Protein AF-A0A2H0M3Z5-F1 (afdb_monomer_lite)

Foldseek 3Di:
DDDDDDDDDPPPPPPPPPPDPPPVLVVLVVCLVVLVLVVLLVVVVVVVPQDPLRDDLSSLLSNLVSCVSVVVLVSNLVSLVSSCPDPDPPCVLVSLQSNLSSCLSVLVLVSSVVSLVVQCPPPVRPCNLVSLLVQLVSCVVVVNNPSSVVSLVVSCVVPVPDPSVVVVLVVVVVPDPPPPDDQQQVKKKWQDWDQDPVVLVVVQVVCVVVVWQWDWDDPPNTITIITDNHNDPVVNVVVQVVVVVVPTHIDMGD

Sequence (254 aa):
MGKSRFFLIILTILIIPAVGWSDDMDSKKVDFLQGNYRRVIFESQSQASLAKAERSDELNYILGLSYLKEAKLEQAQECFKLILAGPSHKFKPQAELGLADTYLVGARFQEAENIYNKLIADESNNMKAAILYRLSQLEFKRGNQQRGDDYLSKLKKDFPLSPELRLTRGLALINKPALTTANTGEFSVQVGFFTSISNATNLKDKLLARNYPAYLENAGSGYRVKVGHLKTSNEALILGNKLSHEGFQTKICP

pLDDT: mean 82.89, std 17.77, range [35.84, 98.56]

Structure (mmCIF, N/CA/C/O backbone):
data_AF-A0A2H0M3Z5-F1
#
_entry.id   AF-A0A2H0M3Z5-F1
#
loop_
_atom_site.group_PDB
_atom_site.id
_atom_site.type_symbol
_atom_site.label_atom_id
_atom_site.label_alt_id
_atom_site.label_comp_id
_atom_site.label_asym_id
_atom_site.label_entity_id
_atom_site.label_seq_id
_atom_site.pdbx_PDB_ins_code
_atom_site.Cartn_x
_atom_site.Cartn_y
_atom_site.Cartn_z
_atom_site.occupancy
_atom_site.B_iso_or_equiv
_atom_site.auth_seq_id
_atom_site.auth_comp_id
_atom_site.auth_asym_id
_atom_site.auth_atom_id
_atom_site.pdbx_PDB_model_num
ATOM 1 N N . MET A 1 1 ? 74.610 -28.860 -41.188 1.00 45.16 1 MET A N 1
ATOM 2 C CA . MET A 1 1 ? 74.266 -28.460 -39.802 1.00 45.16 1 MET A CA 1
ATOM 3 C C . MET A 1 1 ? 73.512 -27.136 -39.850 1.00 45.16 1 MET A C 1
ATOM 5 O O . MET A 1 1 ? 74.143 -26.100 -39.978 1.00 45.16 1 MET A O 1
ATOM 9 N N . GLY A 1 2 ? 72.178 -27.161 -39.808 1.00 44.66 2 GLY A N 1
ATOM 10 C CA . GLY A 1 2 ? 71.334 -25.962 -39.748 1.00 44.66 2 GLY A CA 1
ATOM 11 C C . GLY A 1 2 ? 70.254 -26.177 -38.693 1.00 44.66 2 GLY A C 1
ATOM 12 O O . GLY A 1 2 ? 69.463 -27.107 -38.812 1.00 44.66 2 GLY A O 1
ATOM 13 N N . LYS A 1 3 ? 70.282 -25.393 -37.611 1.00 46.00 3 LYS A N 1
ATOM 14 C CA . LYS A 1 3 ? 69.345 -25.514 -36.485 1.00 46.00 3 LYS A CA 1
ATOM 15 C C . LYS A 1 3 ? 68.072 -24.728 -36.806 1.00 46.00 3 LYS A C 1
ATOM 17 O O . LYS A 1 3 ? 68.106 -23.502 -36.836 1.00 46.00 3 LYS A O 1
ATOM 22 N N . SER A 1 4 ? 66.966 -25.436 -37.023 1.00 45.09 4 SER A N 1
ATOM 23 C CA . SER A 1 4 ? 65.624 -24.851 -37.079 1.00 45.09 4 SER A CA 1
ATOM 24 C C . SER A 1 4 ? 65.196 -24.432 -35.668 1.00 45.09 4 SER A C 1
ATOM 26 O O . SER A 1 4 ? 65.243 -25.245 -34.744 1.00 45.09 4 SER A O 1
ATOM 28 N N . ARG A 1 5 ? 64.823 -23.162 -35.475 1.00 54.12 5 ARG A N 1
ATOM 29 C CA . ARG A 1 5 ? 64.195 -22.680 -34.238 1.00 54.12 5 ARG A CA 1
ATOM 30 C C . ARG A 1 5 ? 62.685 -22.644 -34.455 1.00 54.12 5 ARG A C 1
ATOM 32 O O . ARG A 1 5 ? 62.177 -21.754 -35.126 1.00 54.12 5 ARG A O 1
ATOM 39 N N . PHE A 1 6 ? 61.993 -23.624 -33.882 1.00 46.41 6 PHE A N 1
ATOM 40 C CA . PHE A 1 6 ? 60.543 -23.613 -33.705 1.00 46.41 6 PHE A CA 1
ATOM 41 C C . PHE A 1 6 ? 60.165 -22.472 -32.750 1.00 46.41 6 PHE A C 1
ATOM 43 O O . PHE A 1 6 ? 60.602 -22.460 -31.600 1.00 46.41 6 PHE A O 1
ATOM 50 N N . PHE A 1 7 ? 59.364 -21.515 -33.218 1.00 44.34 7 PHE A N 1
ATOM 51 C CA . PHE A 1 7 ? 58.734 -20.511 -32.364 1.00 44.34 7 PHE A CA 1
ATOM 52 C C . PHE A 1 7 ? 57.366 -21.057 -31.938 1.00 44.34 7 PHE A C 1
ATOM 54 O O . PHE A 1 7 ? 56.439 -21.146 -32.740 1.00 44.34 7 PHE A O 1
ATOM 61 N N . LEU A 1 8 ? 57.277 -21.511 -30.689 1.00 40.97 8 LEU A N 1
ATOM 62 C CA . LEU A 1 8 ? 56.058 -22.036 -30.083 1.00 40.97 8 LEU A CA 1
ATOM 63 C C . LEU A 1 8 ? 55.167 -20.847 -29.681 1.00 40.97 8 LEU A C 1
ATOM 65 O O . LEU A 1 8 ? 55.443 -20.172 -28.692 1.00 40.97 8 LEU A O 1
ATOM 69 N N . ILE A 1 9 ? 54.118 -20.562 -30.455 1.00 49.28 9 ILE A N 1
ATOM 70 C CA . ILE A 1 9 ? 53.092 -19.578 -30.078 1.00 49.28 9 ILE A CA 1
ATOM 71 C C . ILE A 1 9 ? 52.160 -20.257 -29.069 1.00 49.28 9 ILE A C 1
ATOM 73 O O . ILE A 1 9 ? 51.326 -21.082 -29.436 1.00 49.28 9 ILE A O 1
ATOM 77 N N . ILE A 1 10 ? 52.325 -19.937 -27.786 1.00 48.12 10 ILE A N 1
ATOM 78 C CA . ILE A 1 10 ? 51.398 -20.352 -26.729 1.00 48.12 10 ILE A CA 1
ATOM 79 C C . ILE A 1 10 ? 50.183 -19.424 -26.802 1.00 48.12 10 ILE A C 1
ATOM 81 O O . ILE A 1 10 ? 50.226 -18.283 -26.347 1.00 48.12 10 ILE A O 1
ATOM 85 N N . LEU A 1 11 ? 49.098 -19.913 -27.401 1.00 45.91 11 LEU A N 1
ATOM 86 C CA . LEU A 1 11 ? 47.790 -19.268 -27.364 1.00 45.91 11 LEU A CA 1
ATOM 87 C C . LEU A 1 11 ? 47.159 -19.537 -25.989 1.00 45.91 11 LEU A C 1
ATOM 89 O O . LEU A 1 11 ? 46.510 -20.561 -25.781 1.00 45.91 11 LEU A O 1
ATOM 93 N N . THR A 1 12 ? 47.368 -18.640 -25.025 1.00 50.84 12 THR A N 1
ATOM 94 C CA . THR A 1 12 ? 46.625 -18.668 -23.760 1.00 50.84 12 THR A CA 1
ATOM 95 C C . THR A 1 12 ? 45.188 -18.234 -24.025 1.00 50.84 12 THR A C 1
ATOM 97 O O . THR A 1 12 ? 44.884 -17.042 -24.056 1.00 50.84 12 THR A O 1
ATOM 100 N N . ILE A 1 13 ? 44.296 -19.205 -24.230 1.00 52.25 13 ILE A N 1
ATOM 101 C CA . ILE A 1 13 ? 42.851 -18.982 -24.154 1.00 52.25 13 ILE A CA 1
ATOM 102 C C . ILE A 1 13 ? 42.548 -18.617 -22.701 1.00 52.25 13 ILE A C 1
ATOM 104 O O . ILE A 1 13 ? 42.511 -19.473 -21.818 1.00 52.25 13 ILE A O 1
ATOM 108 N N . LEU A 1 14 ? 42.382 -17.319 -22.452 1.00 46.12 14 LEU A N 1
ATOM 109 C CA . LEU A 1 14 ? 41.841 -16.802 -21.207 1.00 46.12 14 LEU A CA 1
ATOM 110 C C . LEU A 1 14 ? 40.365 -17.217 -21.165 1.00 46.12 14 LEU A C 1
ATOM 112 O O . LEU A 1 14 ? 39.501 -16.549 -21.730 1.00 46.12 14 LEU A O 1
ATOM 116 N N . ILE A 1 15 ? 40.080 -18.362 -20.546 1.00 53.31 15 ILE A N 1
ATOM 117 C CA . ILE A 1 15 ? 38.718 -18.723 -20.158 1.00 53.31 15 ILE A CA 1
ATOM 118 C C . ILE A 1 15 ? 38.334 -17.717 -19.076 1.00 53.31 15 ILE A C 1
ATOM 120 O O . ILE A 1 15 ? 38.680 -17.888 -17.910 1.00 53.31 15 ILE A O 1
ATOM 124 N N . ILE A 1 16 ? 37.681 -16.627 -19.479 1.00 57.34 16 ILE A N 1
ATOM 125 C CA . ILE A 1 16 ? 36.980 -15.752 -18.546 1.00 57.34 16 ILE A CA 1
ATOM 126 C C . ILE A 1 16 ? 35.870 -16.629 -17.968 1.00 57.34 16 ILE A C 1
ATOM 128 O O . ILE A 1 16 ? 34.994 -17.056 -18.728 1.00 57.34 16 ILE A O 1
ATOM 132 N N . PRO A 1 17 ? 35.899 -16.975 -16.672 1.00 43.84 17 PRO A N 1
ATOM 133 C CA . PRO A 1 17 ? 34.797 -17.715 -16.106 1.00 43.84 17 PRO A CA 1
ATOM 134 C C . PRO A 1 17 ? 33.583 -16.785 -16.183 1.00 43.84 17 PRO A C 1
ATOM 136 O O . PRO A 1 17 ? 33.600 -15.676 -15.649 1.00 43.84 17 PRO A O 1
ATOM 139 N N . ALA A 1 18 ? 32.548 -17.214 -16.905 1.00 47.22 18 ALA A N 1
ATOM 140 C CA . ALA A 1 18 ? 31.235 -16.588 -16.884 1.00 47.22 18 ALA A CA 1
ATOM 141 C C . ALA A 1 18 ? 30.629 -16.813 -15.490 1.00 47.22 18 ALA A C 1
ATOM 143 O O . ALA A 1 18 ? 29.783 -17.678 -15.283 1.00 47.22 18 ALA A O 1
ATOM 144 N N . VAL A 1 19 ? 31.141 -16.084 -14.501 1.00 52.25 19 VAL A N 1
ATOM 145 C CA . VAL A 1 19 ? 30.635 -16.093 -13.135 1.00 52.25 19 VAL A CA 1
ATOM 146 C C . VAL A 1 19 ? 29.441 -15.145 -13.092 1.00 52.25 19 VAL A C 1
ATOM 148 O O . VAL A 1 19 ? 29.595 -13.936 -13.213 1.00 52.25 19 VAL A O 1
ATOM 151 N N . GLY A 1 20 ? 28.249 -15.720 -12.931 1.00 45.91 20 GLY A N 1
ATOM 152 C CA . GLY A 1 20 ? 27.176 -15.118 -12.137 1.00 45.91 20 GLY A CA 1
ATOM 153 C C . GLY A 1 20 ? 26.352 -13.989 -12.760 1.00 45.91 20 GLY A C 1
ATOM 154 O O . GLY A 1 20 ? 26.239 -12.929 -12.163 1.00 45.91 20 GLY A O 1
ATOM 155 N N . TRP A 1 21 ? 25.665 -14.224 -13.882 1.00 45.97 21 TRP A N 1
ATOM 156 C CA . TRP A 1 21 ? 24.594 -13.319 -14.353 1.00 45.97 21 TRP A CA 1
ATOM 157 C C . TRP A 1 21 ? 23.204 -13.664 -13.780 1.00 45.97 21 TRP A C 1
ATOM 159 O O . TRP A 1 21 ? 22.192 -13.228 -14.322 1.00 45.97 21 TRP A O 1
ATOM 169 N N . SER A 1 22 ? 23.123 -14.457 -12.704 1.00 47.81 22 SER A N 1
ATOM 170 C CA . SER A 1 22 ? 21.854 -14.746 -12.010 1.00 47.81 22 SER A CA 1
ATOM 171 C C . SER A 1 22 ? 21.773 -14.184 -10.588 1.00 47.81 22 SER A C 1
ATOM 173 O O . SER A 1 22 ? 20.684 -14.146 -10.032 1.00 47.81 22 SER A O 1
ATOM 175 N N . ASP A 1 23 ? 22.888 -13.727 -10.008 1.00 54.03 23 ASP A N 1
ATOM 176 C CA . ASP A 1 23 ? 22.983 -13.342 -8.585 1.00 54.03 23 ASP A CA 1
ATOM 177 C C . ASP A 1 23 ? 22.527 -11.889 -8.313 1.00 54.03 23 ASP A C 1
ATOM 179 O O . ASP A 1 23 ? 22.227 -11.488 -7.188 1.00 54.03 23 ASP A O 1
ATOM 183 N N . ASP A 1 24 ? 22.433 -11.075 -9.366 1.00 71.50 24 ASP A N 1
ATOM 184 C CA . ASP A 1 24 ? 22.280 -9.623 -9.244 1.00 71.50 24 ASP A CA 1
ATOM 185 C C . ASP A 1 24 ? 20.848 -9.171 -8.887 1.00 71.50 24 ASP A C 1
ATOM 187 O O . ASP A 1 24 ? 20.652 -8.162 -8.204 1.00 71.50 24 ASP A O 1
ATOM 191 N N . MET A 1 25 ? 19.824 -9.916 -9.321 1.00 84.06 25 MET A N 1
ATOM 192 C CA . MET A 1 25 ? 18.422 -9.563 -9.051 1.00 84.06 25 MET A CA 1
ATOM 193 C C . MET A 1 25 ? 17.942 -10.020 -7.675 1.00 84.06 25 MET A C 1
ATOM 195 O O . MET A 1 25 ? 17.147 -9.317 -7.047 1.00 84.06 25 MET A O 1
ATOM 199 N N . ASP A 1 26 ? 18.424 -11.160 -7.185 1.00 86.38 26 ASP A N 1
ATOM 200 C CA . ASP A 1 26 ? 18.026 -11.667 -5.872 1.00 86.38 26 ASP A CA 1
ATOM 201 C C . ASP A 1 26 ? 18.649 -10.839 -4.746 1.00 86.38 26 ASP A C 1
ATOM 203 O O . ASP A 1 26 ? 17.940 -10.472 -3.807 1.00 86.38 26 ASP A O 1
ATOM 207 N N . SER A 1 27 ? 19.907 -10.402 -4.896 1.00 88.88 27 SER A N 1
ATOM 208 C CA . SER A 1 27 ? 20.521 -9.433 -3.976 1.00 88.8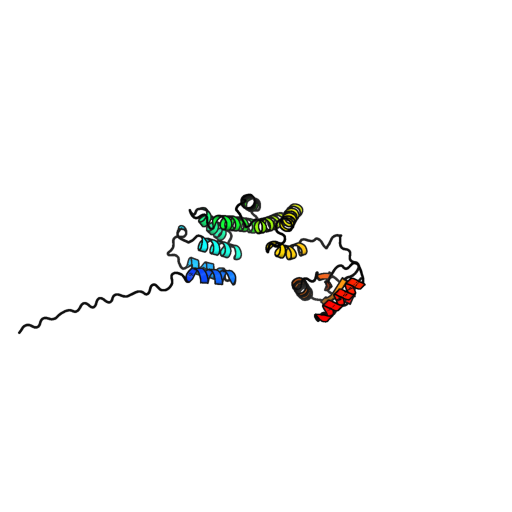8 27 SER A CA 1
ATOM 209 C C . SER A 1 27 ? 19.696 -8.144 -3.876 1.00 88.88 27 SER A C 1
ATOM 211 O O . SER A 1 27 ? 19.367 -7.696 -2.777 1.00 88.88 27 SER A O 1
ATOM 213 N N . LYS A 1 28 ? 19.254 -7.585 -5.013 1.00 88.88 28 LYS A N 1
ATOM 214 C CA . LYS A 1 28 ? 18.412 -6.374 -5.032 1.00 88.88 28 LYS A CA 1
ATOM 215 C C . LYS A 1 28 ? 17.067 -6.574 -4.339 1.00 88.88 28 LYS A C 1
ATOM 217 O O . LYS A 1 28 ? 16.585 -5.662 -3.668 1.00 88.88 28 LYS A O 1
ATOM 222 N N . LYS A 1 29 ? 16.445 -7.748 -4.481 1.00 89.00 29 LYS A N 1
ATOM 223 C CA . LYS A 1 29 ? 15.202 -8.082 -3.765 1.00 89.00 29 LYS A CA 1
ATOM 224 C C . LYS A 1 29 ? 15.436 -8.171 -2.265 1.00 89.00 29 LYS A C 1
ATOM 226 O O . LYS A 1 29 ? 14.625 -7.649 -1.507 1.00 89.00 29 LYS A O 1
ATOM 231 N N . VAL A 1 30 ? 16.529 -8.802 -1.836 1.00 89.00 30 VAL A N 1
ATOM 232 C CA . VAL A 1 30 ? 16.893 -8.886 -0.417 1.00 89.00 30 VAL A CA 1
ATOM 233 C C . VAL A 1 30 ? 17.102 -7.489 0.156 1.00 89.00 30 VAL A C 1
ATOM 235 O O . VAL A 1 30 ? 16.470 -7.151 1.156 1.00 89.00 30 VAL A O 1
ATOM 238 N N . ASP A 1 31 ? 17.895 -6.649 -0.509 1.00 88.00 31 ASP A N 1
ATOM 239 C CA . ASP A 1 31 ? 18.108 -5.264 -0.087 1.00 88.00 31 ASP A CA 1
ATOM 240 C C . ASP A 1 31 ? 16.791 -4.473 -0.051 1.00 88.00 31 ASP A C 1
ATOM 242 O O . ASP A 1 31 ? 16.527 -3.756 0.915 1.00 88.00 31 ASP A O 1
ATOM 246 N N . PHE A 1 32 ? 15.910 -4.648 -1.041 1.00 89.69 32 PHE A N 1
ATOM 247 C CA . PHE A 1 32 ? 14.581 -4.033 -1.035 1.00 89.69 32 PHE A CA 1
ATOM 248 C C . PHE A 1 32 ? 13.743 -4.469 0.177 1.00 89.69 32 PHE A C 1
ATOM 250 O O . PHE A 1 32 ? 13.161 -3.627 0.861 1.00 89.69 32 PHE A O 1
ATOM 257 N N . LEU A 1 33 ? 13.695 -5.771 0.471 1.00 87.50 33 LEU A N 1
ATOM 258 C CA . LEU A 1 33 ? 12.938 -6.322 1.599 1.00 87.50 33 LEU A CA 1
ATOM 259 C C . LEU A 1 33 ? 13.505 -5.883 2.956 1.00 87.50 33 LEU A C 1
ATOM 261 O O . LEU A 1 33 ? 12.745 -5.719 3.909 1.00 87.50 33 LEU A O 1
ATOM 265 N N . GLN A 1 34 ? 14.816 -5.655 3.038 1.00 88.56 34 GLN A N 1
ATOM 266 C CA . GLN A 1 34 ? 15.487 -5.110 4.222 1.00 88.56 34 GLN A CA 1
ATOM 267 C C . GLN A 1 34 ? 15.316 -3.590 4.370 1.00 88.56 34 GLN A C 1
ATOM 269 O O . GLN A 1 34 ? 15.710 -3.023 5.386 1.00 88.56 34 GLN A O 1
ATOM 274 N N . GLY A 1 35 ? 14.710 -2.920 3.385 1.00 86.88 35 GLY A N 1
ATOM 275 C CA . GLY A 1 35 ? 14.537 -1.470 3.383 1.00 86.88 35 GLY A CA 1
ATOM 276 C C . GLY A 1 35 ? 15.770 -0.691 2.919 1.00 86.88 35 GLY A C 1
ATOM 277 O O . GLY A 1 35 ? 15.791 0.535 3.024 1.00 86.88 35 GLY A O 1
ATOM 278 N N . ASN A 1 36 ? 16.777 -1.362 2.356 1.00 92.31 36 ASN A N 1
ATOM 279 C CA . ASN A 1 36 ? 17.998 -0.758 1.817 1.00 92.31 36 ASN A CA 1
ATOM 280 C C . ASN A 1 36 ? 17.748 -0.124 0.430 1.00 92.31 36 ASN A C 1
ATOM 282 O O . ASN A 1 36 ? 18.509 -0.327 -0.516 1.00 92.31 36 ASN A O 1
ATOM 286 N N . TYR A 1 37 ? 16.685 0.672 0.282 1.00 92.44 37 TYR A N 1
ATOM 287 C CA . TYR A 1 37 ? 16.231 1.207 -1.011 1.00 92.44 37 TYR A CA 1
ATOM 288 C C . TYR A 1 37 ? 17.299 2.048 -1.720 1.00 92.44 37 TYR A C 1
ATOM 290 O O . TYR A 1 37 ? 17.458 1.976 -2.938 1.00 92.44 37 TYR A O 1
ATOM 298 N N . ARG A 1 38 ? 18.083 2.823 -0.959 1.00 93.00 38 ARG A N 1
ATOM 299 C CA . ARG A 1 38 ? 19.198 3.617 -1.502 1.00 93.00 38 ARG A CA 1
ATOM 300 C C . ARG A 1 38 ? 20.269 2.755 -2.155 1.00 93.00 38 ARG A C 1
ATOM 302 O O . ARG A 1 38 ? 20.811 3.157 -3.179 1.00 93.00 38 ARG A O 1
ATOM 309 N N . ARG A 1 39 ? 20.552 1.586 -1.577 1.00 91.19 39 ARG A N 1
ATOM 310 C CA . ARG A 1 39 ? 21.531 0.641 -2.112 1.00 91.19 39 ARG A CA 1
ATOM 311 C C . ARG A 1 39 ? 21.039 0.043 -3.423 1.00 91.19 39 ARG A C 1
ATOM 313 O O . ARG A 1 39 ? 21.759 0.116 -4.411 1.00 91.19 39 ARG A O 1
ATOM 320 N N . VAL A 1 40 ? 19.778 -0.392 -3.463 1.00 90.88 40 VAL A N 1
ATOM 321 C CA . VAL A 1 40 ? 19.119 -0.862 -4.694 1.00 90.88 40 VAL A CA 1
ATOM 322 C C . VAL A 1 40 ? 19.221 0.184 -5.808 1.00 90.88 40 VAL A C 1
ATOM 324 O O . VAL A 1 40 ? 19.597 -0.139 -6.935 1.00 90.88 40 VAL A O 1
ATOM 327 N N . ILE A 1 41 ? 18.926 1.450 -5.493 1.00 91.38 41 ILE A N 1
ATOM 328 C CA . ILE A 1 41 ? 19.029 2.561 -6.448 1.00 91.38 41 ILE A CA 1
ATOM 329 C C . ILE A 1 41 ? 20.476 2.742 -6.923 1.00 91.38 4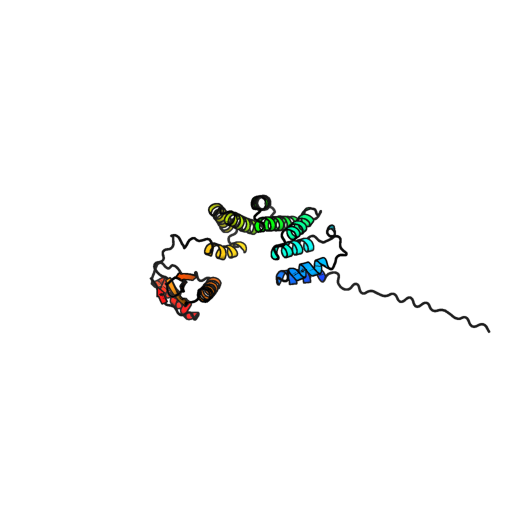1 ILE A C 1
ATOM 331 O O . ILE A 1 41 ? 20.707 2.818 -8.127 1.00 91.38 41 ILE A O 1
ATOM 335 N N . PHE A 1 42 ? 21.437 2.805 -5.999 1.00 88.88 42 PHE A N 1
ATOM 336 C CA . PHE A 1 42 ? 22.847 3.041 -6.309 1.00 88.88 42 PHE A CA 1
ATOM 337 C C . PHE A 1 42 ? 23.443 1.932 -7.187 1.00 88.88 42 PHE A C 1
ATOM 339 O O . PHE A 1 42 ? 24.000 2.219 -8.245 1.00 88.88 42 PHE A O 1
ATOM 346 N N . GLU A 1 43 ? 23.263 0.667 -6.802 1.00 86.25 43 GLU A N 1
ATOM 347 C CA . GLU A 1 43 ? 23.792 -0.491 -7.535 1.00 86.25 43 GLU A CA 1
ATOM 348 C C . GLU A 1 43 ? 23.164 -0.638 -8.927 1.00 86.25 43 GLU A C 1
ATOM 350 O O . GLU A 1 43 ? 23.817 -1.072 -9.871 1.00 86.25 43 GLU A O 1
ATOM 355 N N . SER A 1 44 ? 21.906 -0.221 -9.094 1.00 82.94 44 SER A N 1
ATOM 356 C CA . SER A 1 44 ? 21.241 -0.257 -10.403 1.00 82.94 44 SER A CA 1
ATOM 357 C C . SER A 1 44 ? 21.589 0.937 -11.302 1.00 82.94 44 SER A C 1
ATOM 359 O O . SER A 1 44 ? 21.313 0.912 -12.503 1.00 82.94 44 SER A O 1
ATOM 361 N N . GLN A 1 45 ? 22.147 2.012 -10.736 1.00 76.62 45 GLN A N 1
ATOM 362 C CA . GLN A 1 45 ? 22.641 3.172 -11.483 1.00 76.62 45 GLN A CA 1
ATOM 363 C C . GLN A 1 45 ? 24.099 2.993 -11.926 1.00 76.62 45 GLN A C 1
ATOM 365 O O . GLN A 1 45 ? 24.450 3.467 -13.003 1.00 76.62 45 GLN A O 1
ATOM 370 N N . SER A 1 46 ? 24.932 2.309 -11.133 1.00 65.69 46 SER A N 1
ATOM 371 C CA . SER A 1 46 ? 26.352 2.078 -11.443 1.00 65.69 46 SER A CA 1
ATOM 372 C C . SER A 1 46 ? 26.572 1.108 -12.610 1.00 65.69 46 SER A C 1
ATOM 374 O O . SER A 1 46 ? 27.573 1.220 -13.313 1.00 65.69 46 SER A O 1
ATOM 376 N N . GLN A 1 47 ? 25.607 0.229 -12.897 1.00 60.62 47 GLN A N 1
ATOM 377 C CA . GLN A 1 47 ? 25.572 -0.616 -14.099 1.00 60.62 47 GLN A CA 1
ATOM 378 C C . GLN A 1 47 ? 25.139 0.158 -15.366 1.00 60.62 47 GLN A C 1
ATOM 380 O O . GLN A 1 47 ? 24.369 -0.340 -16.186 1.00 60.62 47 GLN A O 1
ATOM 385 N N . ALA A 1 48 ? 25.616 1.395 -15.537 1.00 50.62 48 ALA A N 1
ATOM 386 C CA . ALA A 1 48 ? 25.234 2.351 -16.585 1.00 50.62 48 ALA A CA 1
ATOM 387 C C . ALA A 1 48 ? 25.502 1.904 -18.047 1.00 50.62 48 ALA A C 1
ATOM 389 O O . ALA A 1 48 ? 25.370 2.714 -18.961 1.00 50.62 48 ALA A O 1
ATOM 390 N N . SER A 1 49 ? 25.869 0.642 -18.285 1.00 54.00 49 SER A N 1
ATOM 391 C CA . SER A 1 49 ? 26.023 0.046 -19.615 1.00 54.00 49 SER A CA 1
ATOM 392 C C . SER A 1 49 ? 24.708 -0.443 -20.231 1.00 54.00 49 SER A C 1
ATOM 394 O O . SER A 1 49 ? 24.641 -0.561 -21.450 1.00 54.00 49 SER A O 1
ATOM 396 N N . LEU A 1 50 ? 23.664 -0.698 -19.433 1.00 56.41 50 LEU A N 1
ATOM 397 C CA . LEU A 1 50 ? 22.334 -1.031 -19.953 1.00 56.41 50 LEU A CA 1
ATOM 398 C C . LEU A 1 50 ? 21.564 0.259 -20.225 1.00 56.41 50 LEU A C 1
ATOM 400 O O . LEU A 1 50 ? 21.304 1.043 -19.300 1.00 56.41 50 LEU A O 1
ATOM 404 N N . ALA A 1 51 ? 21.168 0.481 -21.480 1.00 63.06 51 ALA A N 1
ATOM 405 C CA . ALA A 1 51 ? 20.267 1.581 -21.791 1.00 63.06 51 ALA A CA 1
ATOM 406 C C . ALA A 1 51 ? 19.003 1.438 -20.930 1.00 63.06 51 ALA A C 1
ATOM 408 O O . ALA A 1 51 ? 18.521 0.338 -20.668 1.00 63.06 51 ALA A O 1
ATOM 409 N N . LYS A 1 52 ? 18.437 2.551 -20.463 1.00 63.97 52 LYS A N 1
ATOM 410 C CA . LYS A 1 52 ? 17.275 2.538 -19.556 1.00 63.97 52 LYS A CA 1
ATOM 411 C C . LYS A 1 52 ? 16.086 1.719 -20.096 1.00 63.97 52 LYS A C 1
ATOM 413 O O . LYS A 1 52 ? 15.334 1.153 -19.308 1.00 63.97 52 LYS A O 1
ATOM 418 N N . ALA A 1 53 ? 15.959 1.638 -21.423 1.00 61.00 53 ALA A N 1
ATOM 419 C CA . ALA A 1 53 ? 14.964 0.846 -22.146 1.00 61.00 53 ALA A CA 1
ATOM 420 C C . ALA A 1 53 ? 15.257 -0.671 -22.190 1.00 61.00 53 ALA A C 1
ATOM 422 O O . ALA A 1 53 ? 14.353 -1.449 -22.467 1.00 61.00 53 ALA A O 1
ATOM 423 N N . GLU A 1 54 ? 16.489 -1.096 -21.905 1.00 64.56 54 GLU A N 1
ATOM 424 C CA . GLU A 1 54 ? 16.933 -2.500 -21.933 1.00 64.56 54 GLU A CA 1
ATOM 425 C C . GLU A 1 54 ? 16.854 -3.181 -20.557 1.00 64.56 54 GLU A C 1
ATOM 427 O O . GLU A 1 54 ? 17.108 -4.379 -20.429 1.00 64.56 54 GLU A O 1
ATOM 432 N N . ARG A 1 55 ? 16.489 -2.437 -19.505 1.00 76.31 55 ARG A N 1
ATOM 433 C CA . ARG A 1 55 ? 16.280 -3.000 -18.165 1.00 76.31 55 ARG A CA 1
ATOM 434 C C . ARG A 1 55 ? 15.043 -3.890 -18.144 1.00 76.31 55 ARG A C 1
ATOM 436 O O . ARG A 1 55 ? 14.004 -3.523 -18.688 1.00 76.31 55 ARG A O 1
ATOM 443 N N . SER A 1 56 ? 15.134 -5.017 -17.440 1.00 86.44 56 SER A N 1
ATOM 444 C CA . SER A 1 56 ? 13.987 -5.905 -17.250 1.00 86.44 56 SER A CA 1
ATOM 445 C C . SER A 1 56 ? 12.839 -5.193 -16.523 1.00 86.44 56 SER A C 1
ATOM 447 O O . SER A 1 56 ? 13.061 -4.334 -15.662 1.00 86.44 56 SER A O 1
ATOM 449 N N . ASP A 1 57 ? 11.599 -5.587 -16.828 1.00 91.06 57 ASP A N 1
ATOM 450 C CA . ASP A 1 57 ? 10.405 -5.076 -16.141 1.00 91.06 57 ASP A CA 1
ATOM 451 C C . ASP A 1 57 ? 10.503 -5.251 -14.619 1.00 91.06 57 ASP A C 1
ATOM 453 O O . ASP A 1 57 ? 10.085 -4.383 -13.858 1.00 91.06 57 ASP A O 1
ATOM 457 N N . GLU A 1 58 ? 11.096 -6.359 -14.170 1.00 91.00 58 GLU A N 1
ATOM 458 C CA . GLU A 1 58 ? 11.282 -6.668 -12.753 1.00 91.00 58 GLU A CA 1
ATOM 459 C C . GLU A 1 58 ? 12.256 -5.697 -12.072 1.00 91.00 58 GLU A C 1
ATOM 461 O O . GLU A 1 58 ? 11.967 -5.196 -10.983 1.00 91.00 58 GLU A O 1
ATOM 466 N N . LEU A 1 59 ? 13.382 -5.377 -12.722 1.00 90.38 59 LEU A N 1
ATOM 467 C CA . LEU A 1 59 ? 14.330 -4.386 -12.213 1.00 90.38 59 LEU A CA 1
ATOM 468 C C . LEU A 1 59 ? 13.704 -2.991 -12.184 1.00 90.38 59 LEU A C 1
ATOM 470 O O . LEU A 1 59 ? 13.811 -2.287 -11.179 1.00 90.38 59 LEU A O 1
ATOM 474 N N . ASN A 1 60 ? 13.009 -2.602 -13.257 1.00 92.75 60 ASN A N 1
ATOM 475 C CA . ASN A 1 60 ? 12.282 -1.336 -13.298 1.00 92.75 60 ASN A CA 1
ATOM 476 C C . ASN A 1 60 ? 11.208 -1.270 -12.205 1.00 92.75 60 ASN A C 1
ATOM 478 O O . ASN A 1 60 ? 11.030 -0.220 -11.592 1.00 92.75 60 ASN A O 1
ATOM 482 N N . TYR A 1 61 ? 10.539 -2.383 -11.901 1.00 94.69 61 TYR A N 1
ATOM 483 C CA . TYR A 1 61 ? 9.515 -2.438 -10.864 1.00 94.69 61 TYR A CA 1
ATOM 484 C C . TYR A 1 61 ? 10.114 -2.234 -9.469 1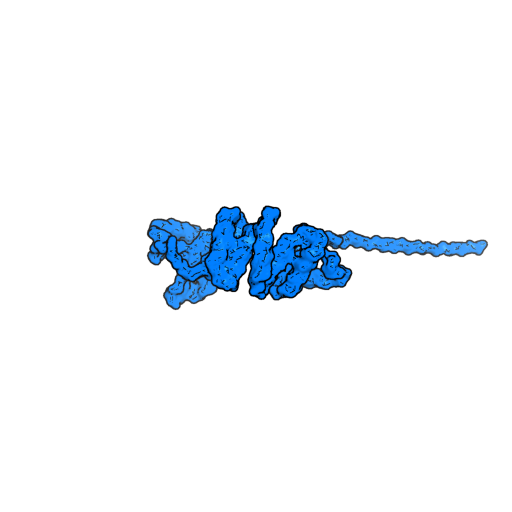.00 94.69 61 TYR A C 1
ATOM 486 O O . TYR A 1 61 ? 9.659 -1.365 -8.722 1.00 94.69 61 TYR A O 1
ATOM 494 N N . ILE A 1 62 ? 11.181 -2.967 -9.135 1.00 94.06 62 ILE A N 1
ATOM 495 C CA . ILE A 1 62 ? 11.876 -2.834 -7.846 1.00 94.06 62 ILE A CA 1
ATOM 496 C C . ILE A 1 62 ? 12.474 -1.427 -7.693 1.00 94.06 62 ILE A C 1
ATOM 498 O O . ILE A 1 62 ? 12.380 -0.831 -6.616 1.00 94.06 62 ILE A O 1
ATOM 502 N N . LEU A 1 63 ? 13.031 -0.850 -8.763 1.00 93.75 63 LEU A N 1
ATOM 503 C CA . LEU A 1 63 ? 13.516 0.530 -8.754 1.00 93.75 63 LEU A CA 1
ATOM 504 C C . LEU A 1 63 ? 12.393 1.541 -8.554 1.00 93.75 63 LEU A C 1
ATOM 506 O O . LEU A 1 63 ? 12.542 2.438 -7.729 1.00 93.75 63 LEU A O 1
ATOM 510 N N . GLY A 1 64 ? 11.269 1.385 -9.256 1.00 95.75 64 GLY A N 1
ATOM 511 C CA . GLY A 1 64 ? 10.100 2.248 -9.100 1.00 95.75 64 GLY A CA 1
ATOM 512 C C . GLY A 1 64 ? 9.602 2.265 -7.657 1.00 95.75 64 GLY A C 1
ATOM 513 O O . GLY A 1 64 ? 9.406 3.334 -7.077 1.00 95.75 64 GLY A O 1
ATOM 514 N N . LEU A 1 65 ? 9.501 1.089 -7.030 1.00 95.88 65 LEU A N 1
ATOM 515 C CA . LEU A 1 65 ? 9.149 0.974 -5.615 1.00 95.88 65 LEU A CA 1
ATOM 516 C C . LEU A 1 65 ? 10.208 1.601 -4.697 1.00 95.88 65 LEU A C 1
ATOM 518 O O . LEU A 1 65 ? 9.852 2.290 -3.744 1.00 95.88 65 LEU A O 1
ATOM 522 N N . SER A 1 66 ? 11.495 1.397 -4.980 1.00 95.06 66 SER A N 1
ATOM 523 C CA . SER A 1 66 ? 12.597 1.955 -4.183 1.00 95.06 66 SER A CA 1
ATOM 524 C C . SER A 1 66 ? 12.615 3.485 -4.236 1.00 95.06 66 SER A C 1
ATOM 526 O O . SER A 1 66 ? 12.736 4.142 -3.205 1.00 95.06 66 SER A O 1
ATOM 528 N N . TYR A 1 67 ? 12.422 4.070 -5.421 1.00 96.75 67 TYR A N 1
ATOM 529 C CA . TYR A 1 67 ? 12.281 5.515 -5.584 1.00 96.75 67 TYR A CA 1
ATOM 530 C C . TYR A 1 67 ? 11.051 6.052 -4.853 1.00 96.75 67 TYR A C 1
ATOM 532 O O . TYR A 1 67 ? 11.157 7.060 -4.157 1.00 96.75 67 TYR A O 1
ATOM 540 N N . LEU A 1 68 ? 9.912 5.357 -4.936 1.00 93.06 68 LEU A N 1
ATOM 541 C CA . LEU A 1 68 ? 8.701 5.744 -4.214 1.00 93.06 68 LEU A CA 1
ATOM 542 C C . LEU A 1 68 ? 8.923 5.749 -2.692 1.00 93.06 68 LEU A C 1
ATOM 544 O O . LEU A 1 68 ? 8.487 6.677 -2.013 1.00 93.06 68 LEU A O 1
ATOM 548 N N . LYS A 1 69 ? 9.639 4.753 -2.153 1.00 92.31 69 LYS A N 1
ATOM 549 C CA . LYS A 1 69 ? 9.989 4.676 -0.722 1.00 92.31 69 LYS A CA 1
ATOM 550 C C . LYS A 1 69 ? 10.927 5.793 -0.265 1.00 92.31 69 LYS A C 1
ATOM 552 O O . LYS A 1 69 ? 10.804 6.248 0.865 1.00 92.31 69 LYS A O 1
ATOM 557 N N . GLU A 1 70 ? 11.793 6.276 -1.150 1.00 92.56 70 GLU A N 1
ATOM 558 C CA . GLU A 1 70 ? 12.660 7.439 -0.919 1.00 92.56 70 GLU A CA 1
ATOM 559 C C . GLU A 1 70 ? 11.984 8.780 -1.279 1.00 92.56 70 GLU A C 1
ATOM 561 O O . GLU A 1 70 ? 12.667 9.799 -1.364 1.00 92.56 70 GLU A O 1
ATOM 566 N N . ALA A 1 71 ? 10.665 8.792 -1.522 1.00 91.62 71 ALA A N 1
ATOM 567 C CA . ALA A 1 71 ? 9.880 9.964 -1.934 1.00 91.62 71 ALA A CA 1
ATOM 568 C C . ALA A 1 71 ? 10.373 10.655 -3.227 1.00 91.62 71 ALA A C 1
ATOM 570 O O . ALA A 1 71 ? 10.074 11.820 -3.482 1.00 91.62 71 ALA A O 1
ATOM 571 N N . LYS A 1 72 ? 11.101 9.922 -4.075 1.00 94.31 72 LYS A N 1
ATOM 572 C CA . LYS A 1 72 ? 11.608 10.355 -5.385 1.00 94.31 72 LYS A CA 1
ATOM 573 C C . LYS A 1 72 ? 10.554 10.084 -6.463 1.00 94.31 72 LYS A C 1
ATOM 575 O O . LYS A 1 72 ? 10.635 9.102 -7.204 1.00 94.31 72 LYS A O 1
ATOM 580 N N . LEU A 1 73 ? 9.505 10.907 -6.477 1.00 95.12 73 LEU A N 1
ATOM 581 C CA . LEU A 1 73 ? 8.267 10.621 -7.210 1.00 95.12 73 LEU A CA 1
ATOM 582 C C . LEU A 1 73 ? 8.451 10.628 -8.731 1.00 95.12 73 LEU A C 1
ATOM 584 O O . LEU A 1 73 ? 7.853 9.798 -9.415 1.00 95.12 73 LEU A O 1
ATOM 588 N N . GLU A 1 74 ? 9.277 11.520 -9.272 1.00 96.69 74 GLU A N 1
ATOM 589 C CA . GLU A 1 74 ? 9.525 11.613 -10.713 1.00 96.69 74 GLU A CA 1
ATOM 590 C C . GLU A 1 74 ? 10.224 10.352 -11.230 1.00 96.69 74 GLU A C 1
ATOM 592 O O . GLU A 1 74 ? 9.766 9.740 -12.198 1.00 96.69 74 GLU A O 1
ATOM 597 N N . GLN A 1 75 ? 11.287 9.912 -10.546 1.00 95.62 75 GLN A N 1
ATOM 598 C CA . GLN A 1 75 ? 12.003 8.691 -10.918 1.00 95.62 75 GLN A CA 1
ATOM 599 C C . GLN A 1 75 ? 11.122 7.446 -10.767 1.00 95.62 75 GLN A C 1
ATOM 601 O O . GLN A 1 75 ? 11.177 6.552 -11.612 1.00 95.62 75 GLN A O 1
ATOM 606 N N . ALA A 1 76 ? 10.281 7.393 -9.727 1.00 97.44 76 ALA A N 1
ATOM 607 C CA . ALA A 1 76 ? 9.329 6.302 -9.542 1.00 97.44 76 ALA A CA 1
ATOM 608 C C . ALA A 1 76 ? 8.336 6.213 -10.712 1.00 97.44 76 ALA A C 1
ATOM 610 O O . ALA A 1 76 ? 8.178 5.145 -11.306 1.00 97.44 76 ALA A O 1
ATOM 611 N N . GLN A 1 77 ? 7.724 7.341 -11.101 1.00 97.50 77 GLN A N 1
ATOM 612 C CA . GLN A 1 77 ? 6.810 7.393 -12.249 1.00 97.50 77 GLN A CA 1
ATOM 613 C C . GLN A 1 77 ? 7.486 6.919 -13.532 1.00 97.50 77 GLN A C 1
ATOM 615 O O . GLN A 1 77 ? 6.881 6.183 -14.308 1.00 97.50 77 GLN A O 1
ATOM 620 N N . GLU A 1 78 ? 8.723 7.345 -13.771 1.00 95.44 78 GLU A N 1
ATOM 621 C CA . GLU A 1 78 ? 9.454 6.977 -14.976 1.00 95.44 78 GLU A CA 1
ATOM 622 C C . GLU A 1 78 ? 9.719 5.469 -15.043 1.00 95.44 78 GLU A C 1
ATOM 624 O O . GLU A 1 78 ? 9.453 4.846 -16.069 1.00 95.44 78 GLU A O 1
ATOM 629 N N . CYS A 1 79 ? 10.153 4.865 -13.935 1.00 94.75 79 CYS A N 1
ATOM 630 C CA . CYS A 1 79 ? 10.333 3.419 -13.830 1.00 94.75 79 CYS A CA 1
ATOM 631 C C . CYS A 1 79 ? 9.048 2.645 -14.156 1.00 94.75 79 CYS A C 1
ATOM 633 O O . CYS A 1 79 ? 9.088 1.704 -14.947 1.00 94.75 79 CYS A O 1
ATOM 635 N N . PHE A 1 80 ? 7.899 3.055 -13.609 1.00 97.25 80 PHE A N 1
ATOM 636 C CA . PHE A 1 80 ? 6.631 2.387 -13.911 1.00 97.25 80 PHE A CA 1
ATOM 637 C C . PHE A 1 80 ? 6.185 2.611 -15.359 1.00 97.25 80 PHE A C 1
ATOM 639 O O . PHE A 1 80 ? 5.747 1.669 -16.014 1.00 97.25 80 PHE A O 1
ATOM 646 N N . LYS A 1 81 ? 6.352 3.822 -15.905 1.00 96.06 81 LYS A N 1
ATOM 647 C CA . LYS A 1 81 ? 6.014 4.127 -17.306 1.00 96.06 81 LYS A CA 1
ATOM 648 C C . LYS A 1 81 ? 6.823 3.302 -18.305 1.00 96.06 81 LYS A C 1
ATOM 650 O O . LYS A 1 81 ? 6.266 2.902 -19.323 1.00 96.06 81 LYS A O 1
ATOM 655 N N . LEU A 1 82 ? 8.090 3.007 -18.008 1.00 93.56 82 LEU A N 1
ATOM 656 C CA . LEU A 1 82 ? 8.914 2.130 -18.846 1.00 93.56 82 LEU A CA 1
ATOM 657 C C . LEU A 1 82 ? 8.323 0.719 -18.955 1.00 93.56 82 LEU A C 1
ATOM 659 O O . LEU A 1 82 ? 8.224 0.193 -20.059 1.00 93.56 82 LEU A O 1
ATOM 663 N N . ILE A 1 83 ? 7.850 0.148 -17.843 1.00 94.88 83 ILE A N 1
ATOM 664 C CA . ILE A 1 83 ? 7.190 -1.170 -17.837 1.00 94.88 83 ILE A CA 1
ATOM 665 C C . ILE A 1 83 ? 5.902 -1.131 -18.671 1.00 94.88 83 ILE A C 1
ATOM 667 O O . ILE A 1 83 ? 5.615 -2.042 -19.444 1.00 94.88 83 ILE A O 1
ATOM 671 N N . LEU A 1 84 ? 5.116 -0.057 -18.545 1.00 95.31 84 LEU A N 1
ATOM 672 C CA . LEU A 1 84 ? 3.847 0.086 -19.269 1.00 95.31 84 LEU A CA 1
ATOM 673 C C . LEU A 1 84 ? 4.038 0.248 -20.782 1.00 95.31 84 LEU A C 1
ATOM 675 O O . LEU A 1 84 ? 3.215 -0.255 -21.552 1.00 95.31 84 LEU A O 1
ATOM 679 N N . ALA A 1 85 ? 5.120 0.911 -21.196 1.00 93.19 85 ALA A N 1
ATOM 680 C CA . ALA A 1 85 ? 5.518 1.049 -22.595 1.00 93.19 85 ALA A CA 1
ATOM 681 C C . ALA A 1 85 ? 6.096 -0.250 -23.187 1.00 93.19 85 ALA A C 1
ATOM 683 O O . ALA A 1 85 ? 6.125 -0.406 -24.408 1.00 93.19 85 ALA A O 1
ATOM 684 N N . GLY A 1 86 ? 6.539 -1.182 -22.339 1.00 89.00 86 GLY A N 1
ATOM 685 C CA . GLY A 1 86 ? 7.107 -2.457 -22.753 1.00 89.00 86 GLY A CA 1
ATOM 686 C C . GLY A 1 86 ? 6.095 -3.402 -23.429 1.00 89.00 86 GLY A C 1
ATOM 687 O O . GLY A 1 86 ? 4.878 -3.314 -23.202 1.00 89.00 86 GLY A O 1
ATOM 688 N N . PRO A 1 87 ? 6.582 -4.354 -24.249 1.00 86.25 87 PRO A N 1
ATOM 689 C CA . PRO A 1 87 ? 5.737 -5.349 -24.914 1.00 86.25 87 PRO A CA 1
ATOM 690 C C . PRO A 1 87 ? 5.231 -6.442 -23.955 1.00 86.25 87 PRO A C 1
ATOM 692 O O . PRO A 1 87 ? 4.238 -7.107 -24.236 1.00 86.25 87 PRO A O 1
ATOM 695 N N . SER A 1 88 ? 5.898 -6.637 -22.816 1.00 87.06 88 SER A N 1
ATOM 696 C CA . SER A 1 88 ? 5.550 -7.654 -21.820 1.00 87.06 88 SER A CA 1
ATOM 697 C C . SER A 1 88 ? 4.339 -7.228 -20.985 1.00 87.06 88 SER A C 1
ATOM 699 O O . SER A 1 88 ? 4.268 -6.111 -20.485 1.00 87.06 88 SER A O 1
ATOM 701 N N . HIS A 1 89 ? 3.381 -8.137 -20.792 1.00 85.62 89 HIS A N 1
ATOM 702 C CA . HIS A 1 89 ? 2.184 -7.884 -19.979 1.00 85.62 89 HIS A CA 1
ATOM 703 C C . HIS A 1 89 ? 2.343 -8.285 -18.504 1.00 85.62 89 HIS A C 1
ATOM 705 O O . HIS A 1 89 ? 1.518 -7.905 -17.676 1.00 85.62 89 HIS A O 1
ATOM 711 N N . LYS A 1 90 ? 3.406 -9.025 -18.155 1.00 88.75 90 LYS A N 1
ATOM 712 C CA . LYS A 1 90 ? 3.555 -9.705 -16.855 1.00 88.75 90 LYS A CA 1
ATOM 713 C C . LYS A 1 90 ? 3.538 -8.756 -15.652 1.00 88.75 90 LYS A C 1
ATOM 715 O O . LYS A 1 90 ? 3.013 -9.120 -14.604 1.00 88.75 90 LYS A O 1
ATOM 720 N N . PHE A 1 91 ? 4.130 -7.572 -15.803 1.00 90.75 91 PHE A N 1
ATOM 721 C CA . PHE A 1 91 ? 4.255 -6.572 -14.739 1.00 90.75 91 PHE A CA 1
ATOM 722 C C . PHE A 1 91 ? 3.327 -5.368 -14.920 1.00 90.75 91 PHE A C 1
ATOM 724 O O . PHE A 1 91 ? 3.358 -4.457 -14.094 1.00 90.75 91 PHE A O 1
ATOM 731 N N . LYS A 1 92 ? 2.507 -5.329 -15.983 1.00 94.00 92 LYS A N 1
ATOM 732 C CA . LYS A 1 92 ? 1.677 -4.152 -16.279 1.00 94.00 92 LYS A CA 1
ATOM 733 C C . LYS A 1 92 ? 0.702 -3.827 -15.144 1.00 94.00 92 LYS A C 1
ATOM 735 O O . LYS A 1 92 ? 0.748 -2.687 -14.691 1.00 94.00 92 LYS A O 1
ATOM 740 N N . PRO A 1 93 ? -0.085 -4.775 -14.595 1.00 94.56 93 PRO A N 1
ATOM 741 C CA . PRO A 1 93 ? -0.978 -4.467 -13.476 1.00 94.56 93 PRO A CA 1
ATOM 742 C C . PRO A 1 93 ? -0.239 -3.909 -12.249 1.00 94.56 93 PRO A C 1
ATOM 744 O O . PRO A 1 93 ? -0.701 -2.965 -11.611 1.00 94.56 93 PRO A O 1
ATOM 747 N N . GLN A 1 94 ? 0.932 -4.462 -11.924 1.00 95.31 94 GLN A N 1
ATOM 748 C CA . GLN A 1 94 ? 1.754 -4.037 -10.790 1.00 95.31 94 GLN A CA 1
ATOM 749 C C . GLN A 1 94 ? 2.366 -2.652 -11.031 1.00 95.31 94 GLN A C 1
ATOM 751 O O . GLN A 1 94 ? 2.424 -1.834 -10.114 1.00 95.31 94 GLN A O 1
ATOM 756 N N . ALA A 1 95 ? 2.791 -2.363 -12.262 1.00 97.31 95 ALA A N 1
ATOM 757 C CA . ALA A 1 95 ? 3.317 -1.062 -12.649 1.00 97.31 95 ALA A CA 1
ATOM 758 C C . ALA A 1 95 ? 2.228 0.020 -12.689 1.00 97.31 95 ALA A C 1
ATOM 760 O O . ALA A 1 95 ? 2.471 1.128 -12.220 1.00 97.31 95 ALA A O 1
ATOM 761 N N . GLU A 1 96 ? 1.022 -0.290 -13.178 1.00 97.69 96 GLU A N 1
ATOM 762 C CA . GLU A 1 96 ? -0.129 0.622 -13.108 1.00 97.69 96 GLU A CA 1
ATOM 763 C C . GLU A 1 96 ? -0.456 0.958 -11.650 1.00 97.69 96 GLU A C 1
ATOM 765 O O . GLU A 1 96 ? -0.620 2.124 -11.294 1.00 97.69 96 GLU A O 1
ATOM 770 N N . LEU A 1 97 ? -0.466 -0.053 -10.782 1.00 98.06 97 LEU A N 1
ATOM 771 C CA . LEU A 1 97 ? -0.709 0.124 -9.357 1.00 98.06 97 LEU A CA 1
ATOM 772 C C . LEU A 1 97 ? 0.377 0.971 -8.680 1.00 98.06 97 LEU A C 1
ATOM 774 O O . LEU A 1 97 ? 0.053 1.885 -7.926 1.00 98.06 97 LEU A O 1
ATOM 778 N N . GLY A 1 98 ? 1.653 0.718 -8.987 1.00 97.75 98 GLY A N 1
ATOM 779 C CA . GLY A 1 98 ? 2.778 1.519 -8.498 1.00 97.75 98 GLY A CA 1
ATOM 780 C C . GLY A 1 98 ? 2.742 2.968 -8.998 1.00 97.75 98 GLY A C 1
ATOM 781 O O . GLY A 1 98 ? 3.040 3.898 -8.245 1.00 97.75 98 GLY A O 1
ATOM 782 N N . LEU A 1 99 ? 2.308 3.190 -10.242 1.00 98.56 99 LEU A N 1
ATOM 783 C CA . LEU A 1 99 ? 2.099 4.526 -10.795 1.00 98.56 99 LEU A CA 1
ATOM 784 C C . LEU A 1 99 ? 0.965 5.263 -10.062 1.00 98.56 99 LEU A C 1
ATOM 786 O O . LEU A 1 99 ? 1.134 6.423 -9.684 1.00 98.56 99 LEU A O 1
ATOM 790 N N . ALA A 1 100 ? -0.151 4.582 -9.794 1.00 98.38 100 ALA A N 1
ATOM 791 C CA . ALA A 1 100 ? -1.261 5.127 -9.016 1.00 98.38 100 ALA A CA 1
ATOM 792 C C . ALA A 1 100 ? -0.858 5.453 -7.567 1.00 98.38 100 ALA A C 1
ATOM 794 O O . ALA A 1 100 ? -1.184 6.533 -7.070 1.00 98.38 100 ALA A O 1
ATOM 795 N N . ASP A 1 101 ? -0.082 4.578 -6.919 1.00 97.94 101 ASP A N 1
ATOM 796 C CA . ASP A 1 101 ? 0.494 4.821 -5.589 1.00 97.94 101 ASP A CA 1
ATOM 797 C C . ASP A 1 101 ? 1.399 6.059 -5.597 1.00 97.94 101 ASP A C 1
ATOM 799 O O . ASP A 1 101 ? 1.357 6.883 -4.681 1.00 97.94 101 ASP A O 1
ATOM 803 N N . THR A 1 102 ? 2.180 6.235 -6.663 1.00 98.00 102 THR A N 1
ATOM 804 C CA . THR A 1 102 ? 3.053 7.402 -6.823 1.00 98.00 102 THR A CA 1
ATOM 805 C C . THR A 1 102 ? 2.244 8.693 -6.966 1.00 98.00 102 THR A C 1
ATOM 807 O O . THR A 1 102 ? 2.569 9.696 -6.327 1.00 98.00 102 THR A O 1
ATOM 810 N N . TYR A 1 103 ? 1.152 8.672 -7.736 1.00 98.31 103 TYR A N 1
ATOM 811 C CA . TYR A 1 103 ? 0.226 9.804 -7.819 1.00 98.31 103 TYR A CA 1
ATOM 812 C C . TYR A 1 103 ? -0.461 10.098 -6.485 1.00 98.31 103 TYR A C 1
ATOM 814 O O . TYR A 1 103 ? -0.579 11.262 -6.105 1.00 98.31 103 TYR A O 1
ATOM 822 N N . LEU A 1 104 ? -0.859 9.064 -5.742 1.00 96.12 104 LEU A N 1
ATOM 823 C CA . LEU A 1 104 ? -1.464 9.211 -4.423 1.00 96.12 104 LEU A CA 1
ATOM 824 C C . LEU A 1 104 ? -0.509 9.891 -3.429 1.00 96.12 104 LEU A C 1
ATOM 826 O O . LEU A 1 104 ? -0.917 10.821 -2.730 1.00 96.12 104 LEU A O 1
ATOM 830 N N . VAL A 1 105 ? 0.756 9.461 -3.376 1.00 93.75 105 VAL A N 1
ATOM 831 C CA . VAL A 1 105 ? 1.780 10.081 -2.513 1.00 93.75 105 VAL A CA 1
ATOM 832 C C . VAL A 1 105 ? 2.047 11.529 -2.928 1.00 93.75 105 VAL A C 1
ATOM 834 O O . VAL A 1 105 ? 2.179 12.390 -2.062 1.00 93.75 105 VAL A O 1
ATOM 837 N N . GLY A 1 106 ? 2.039 11.818 -4.230 1.00 94.06 106 GLY A N 1
ATOM 838 C CA . GLY A 1 106 ? 2.158 13.174 -4.772 1.00 94.06 106 GLY A CA 1
ATOM 839 C C . GLY A 1 106 ? 0.890 14.033 -4.684 1.00 94.06 106 GLY A C 1
ATOM 840 O O . GLY A 1 106 ? 0.841 15.073 -5.332 1.00 94.06 106 GLY A O 1
ATOM 841 N N . ALA A 1 107 ? -0.147 13.600 -3.953 1.00 94.62 107 ALA A N 1
ATOM 842 C CA . ALA A 1 107 ? -1.448 14.274 -3.831 1.00 94.62 107 ALA A CA 1
ATOM 843 C C . ALA A 1 107 ? -2.197 14.516 -5.163 1.00 94.62 107 ALA A C 1
ATOM 845 O O . ALA A 1 107 ? -3.156 15.287 -5.231 1.00 94.62 107 ALA A O 1
ATOM 846 N N . ARG A 1 108 ? -1.822 13.805 -6.231 1.00 97.56 108 ARG A N 1
ATOM 847 C CA . ARG A 1 108 ? -2.479 13.826 -7.547 1.00 97.56 108 ARG A CA 1
ATOM 848 C C . ARG A 1 108 ? -3.653 12.854 -7.543 1.00 97.56 108 ARG A C 1
ATOM 850 O O . ARG A 1 108 ? -3.657 11.824 -8.215 1.00 97.56 108 ARG A O 1
ATOM 857 N N . PHE A 1 109 ? -4.648 13.161 -6.713 1.00 96.44 109 PHE A N 1
ATOM 858 C CA . PHE A 1 109 ? -5.684 12.196 -6.356 1.00 96.44 109 PHE A CA 1
ATOM 859 C C . PHE A 1 109 ? -6.535 11.743 -7.545 1.00 96.44 109 PHE A C 1
ATOM 861 O O . PHE A 1 109 ? -6.919 10.580 -7.577 1.00 96.44 109 PHE A O 1
ATOM 868 N N . GLN A 1 110 ? -6.841 12.623 -8.502 1.00 98.12 110 GLN A N 1
ATOM 869 C CA . GLN A 1 110 ? -7.685 12.258 -9.645 1.00 98.12 110 GLN A CA 1
ATOM 870 C C . GLN A 1 110 ? -7.010 11.209 -10.538 1.00 98.12 110 GLN A C 1
ATOM 872 O O . GLN A 1 110 ? -7.646 10.257 -10.978 1.00 98.12 110 GLN A O 1
ATOM 877 N N . GLU A 1 111 ? -5.708 11.354 -10.781 1.00 98.25 111 GLU A N 1
ATOM 878 C CA . GLU A 1 111 ? -4.945 10.415 -11.608 1.00 98.25 111 GLU A CA 1
ATOM 879 C C . GLU A 1 111 ? -4.791 9.060 -10.923 1.00 98.25 111 GLU A C 1
ATOM 881 O O . GLU A 1 111 ? -4.967 8.025 -11.565 1.00 98.25 111 GLU A O 1
ATOM 886 N N . ALA A 1 112 ? -4.537 9.064 -9.611 1.00 98.44 112 ALA A N 1
ATOM 887 C CA . ALA A 1 112 ? -4.515 7.843 -8.814 1.00 98.44 112 ALA A CA 1
ATOM 888 C C . ALA A 1 112 ? -5.871 7.114 -8.865 1.00 98.44 112 ALA A C 1
ATOM 890 O O . ALA A 1 112 ? -5.921 5.920 -9.151 1.00 98.44 112 ALA A O 1
ATOM 891 N N . GLU A 1 113 ? -6.973 7.841 -8.650 1.00 98.25 113 GLU A N 1
ATOM 892 C CA . GLU A 1 113 ? -8.336 7.294 -8.670 1.00 98.25 113 GLU A CA 1
ATOM 893 C C . GLU A 1 113 ? -8.691 6.682 -10.030 1.00 98.25 113 GLU A C 1
ATOM 895 O O . GLU A 1 113 ? -9.218 5.572 -10.078 1.00 98.25 113 GLU A O 1
ATOM 900 N N . ASN A 1 114 ? -8.349 7.352 -11.135 1.00 98.44 114 ASN A N 1
ATOM 901 C CA . ASN A 1 114 ? -8.602 6.840 -12.483 1.00 98.44 114 ASN A CA 1
ATOM 902 C C . ASN A 1 114 ? -7.927 5.478 -12.713 1.00 98.44 114 ASN A C 1
ATOM 904 O O . ASN A 1 114 ? -8.553 4.555 -13.239 1.00 98.44 114 ASN A O 1
ATOM 908 N N . ILE A 1 115 ? -6.665 5.333 -12.298 1.00 98.44 115 ILE A N 1
ATOM 909 C CA . ILE A 1 115 ? -5.928 4.075 -12.463 1.00 98.44 115 ILE A CA 1
ATOM 910 C C . ILE A 1 115 ? -6.473 2.995 -11.523 1.00 98.44 115 ILE A C 1
ATOM 912 O O . ILE A 1 115 ? -6.685 1.865 -11.960 1.00 98.44 115 ILE A O 1
ATOM 916 N N . TYR A 1 116 ? -6.765 3.320 -10.261 1.00 98.50 116 TYR A N 1
ATOM 917 C CA . TYR A 1 116 ? -7.372 2.359 -9.335 1.00 98.50 116 TYR A CA 1
ATOM 918 C C . TYR A 1 116 ? -8.728 1.849 -9.831 1.00 98.50 116 TYR A C 1
ATOM 920 O O . TYR A 1 116 ? -8.974 0.645 -9.790 1.00 98.50 116 TYR A O 1
ATOM 928 N N . ASN A 1 117 ? -9.583 2.735 -10.348 1.00 97.88 117 ASN A N 1
ATOM 929 C CA . ASN A 1 117 ? -10.891 2.363 -10.887 1.00 97.88 117 ASN A CA 1
ATOM 930 C C . ASN A 1 117 ? -10.774 1.487 -12.139 1.00 97.88 117 ASN A C 1
ATOM 932 O O . ASN A 1 117 ? -11.533 0.533 -12.292 1.00 97.88 117 ASN A O 1
ATOM 936 N N . LYS A 1 118 ? -9.789 1.755 -13.003 1.00 97.75 118 LYS A N 1
ATOM 937 C CA . LYS A 1 118 ? -9.470 0.867 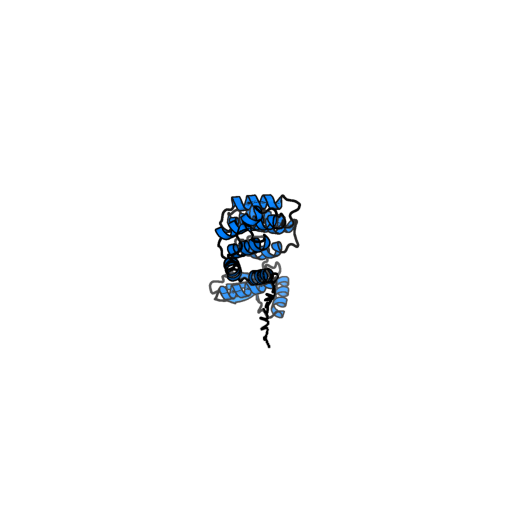-14.126 1.00 97.75 118 LYS A CA 1
ATOM 938 C C . LYS A 1 118 ? -9.059 -0.522 -13.627 1.00 97.75 118 LYS A C 1
ATOM 940 O O . LYS A 1 118 ? -9.601 -1.522 -14.082 1.00 97.75 118 LYS A O 1
ATOM 945 N N . LEU A 1 119 ? -8.127 -0.579 -12.676 1.00 97.44 119 LEU A N 1
ATOM 946 C CA . LEU A 1 119 ? -7.577 -1.834 -12.166 1.00 97.44 119 LEU A CA 1
ATOM 947 C C . LEU A 1 119 ? -8.608 -2.681 -11.413 1.00 97.44 119 LEU A C 1
ATOM 949 O O . LEU A 1 119 ? -8.540 -3.903 -11.488 1.00 97.44 119 LEU A O 1
ATOM 953 N N . ILE A 1 120 ? -9.535 -2.065 -10.673 1.00 96.31 120 ILE A N 1
ATOM 954 C CA . ILE A 1 120 ? -10.551 -2.800 -9.905 1.00 96.31 120 ILE A CA 1
ATOM 955 C C . ILE A 1 120 ? -11.708 -3.306 -10.777 1.00 96.31 120 ILE A C 1
ATOM 957 O O . ILE A 1 120 ? -12.348 -4.291 -10.409 1.00 96.31 120 ILE A O 1
ATOM 961 N N . ALA A 1 121 ? -11.976 -2.641 -11.907 1.00 96.25 121 ALA A N 1
ATOM 962 C CA . ALA A 1 121 ? -12.988 -3.054 -12.878 1.00 96.25 121 ALA A CA 1
ATOM 963 C C . ALA A 1 121 ? -12.538 -4.250 -13.736 1.00 96.25 121 ALA A C 1
ATOM 965 O O . ALA A 1 121 ? -13.375 -4.935 -14.316 1.00 96.25 121 ALA A O 1
ATOM 966 N N . ASP A 1 122 ? -11.232 -4.511 -13.815 1.00 94.56 122 ASP A N 1
ATOM 967 C CA . ASP A 1 122 ? -10.697 -5.700 -14.471 1.00 94.56 122 ASP A CA 1
ATOM 968 C C . ASP A 1 122 ? -10.934 -6.946 -13.600 1.00 94.56 122 ASP A C 1
ATOM 970 O O . ASP A 1 122 ? -10.340 -7.119 -12.533 1.00 94.56 122 ASP A O 1
ATOM 974 N N . GLU A 1 123 ? -11.814 -7.836 -14.063 1.00 91.06 123 GLU A N 1
ATOM 975 C CA . GLU A 1 123 ? -12.150 -9.084 -13.372 1.00 91.06 123 GLU A CA 1
ATOM 976 C C . GLU A 1 123 ? -10.982 -10.072 -13.284 1.00 91.06 123 GLU A C 1
ATOM 978 O O . GLU A 1 123 ? -10.947 -10.891 -12.367 1.00 91.06 123 GLU A O 1
ATOM 983 N N . SER A 1 124 ? -10.001 -9.978 -14.185 1.00 90.62 124 SER A N 1
ATOM 984 C CA . SER A 1 124 ? -8.803 -10.823 -14.146 1.00 90.62 124 SER A CA 1
ATOM 985 C C . SER A 1 124 ? -7.788 -10.374 -13.090 1.00 90.62 124 SER A C 1
ATOM 987 O O . SER A 1 124 ? -6.880 -11.128 -12.729 1.00 90.62 124 SER A O 1
ATOM 989 N N . ASN A 1 125 ? -7.943 -9.158 -12.558 1.00 90.56 125 ASN A N 1
ATOM 990 C CA . ASN A 1 125 ? -7.022 -8.596 -11.587 1.00 90.56 125 ASN A CA 1
ATOM 991 C C . ASN A 1 125 ? -7.262 -9.175 -10.186 1.00 90.56 125 ASN A C 1
ATOM 993 O O . ASN A 1 125 ? -8.315 -9.002 -9.574 1.00 90.56 125 ASN A O 1
ATOM 997 N N . ASN A 1 126 ? -6.237 -9.814 -9.627 1.00 92.31 126 ASN A N 1
ATOM 998 C CA . ASN A 1 126 ? -6.276 -10.418 -8.297 1.00 92.31 126 ASN A CA 1
ATOM 999 C C . ASN A 1 126 ? -5.940 -9.438 -7.152 1.00 92.31 126 ASN A C 1
ATOM 1001 O O . ASN A 1 126 ? -6.031 -9.807 -5.983 1.00 92.31 126 ASN A O 1
ATOM 1005 N N . MET A 1 127 ? -5.593 -8.182 -7.453 1.00 95.44 127 MET A N 1
ATOM 1006 C CA . MET A 1 127 ? -5.203 -7.168 -6.461 1.00 95.44 127 MET A CA 1
ATOM 1007 C C . MET A 1 127 ? -6.383 -6.322 -5.951 1.00 95.44 127 MET A C 1
ATOM 1009 O O . MET A 1 127 ? -6.169 -5.280 -5.329 1.00 95.44 127 MET A O 1
ATOM 1013 N N . LYS A 1 128 ? -7.635 -6.746 -6.182 1.00 96.56 128 LYS A N 1
ATOM 1014 C CA . LYS A 1 128 ? -8.854 -5.990 -5.824 1.00 96.56 128 LYS A CA 1
ATOM 1015 C C . LYS A 1 128 ? -8.890 -5.553 -4.353 1.00 96.56 128 LYS A C 1
ATOM 1017 O O . LYS A 1 128 ? -9.189 -4.393 -4.078 1.00 96.56 128 LYS A O 1
ATOM 1022 N N . ALA A 1 129 ? -8.509 -6.427 -3.418 1.00 95.69 129 ALA A N 1
ATOM 1023 C CA . ALA A 1 129 ? -8.419 -6.084 -1.994 1.00 95.69 129 ALA A CA 1
ATOM 1024 C C . ALA A 1 129 ? -7.415 -4.944 -1.732 1.00 95.69 129 ALA A C 1
ATOM 1026 O O . ALA A 1 129 ? -7.721 -3.965 -1.046 1.00 95.69 129 ALA A O 1
ATOM 1027 N N . ALA A 1 130 ? -6.236 -5.024 -2.352 1.00 95.75 130 ALA A N 1
ATOM 1028 C CA . ALA A 1 130 ? -5.204 -4.002 -2.245 1.00 95.75 130 ALA A CA 1
ATOM 1029 C C . ALA A 1 130 ? -5.613 -2.667 -2.874 1.00 95.75 130 ALA A C 1
ATOM 1031 O O . ALA A 1 130 ? -5.228 -1.608 -2.377 1.00 95.75 130 ALA A O 1
ATOM 1032 N N . ILE A 1 131 ? -6.408 -2.699 -3.942 1.00 98.31 131 ILE A N 1
ATOM 1033 C CA . ILE A 1 131 ? -6.927 -1.497 -4.597 1.00 98.31 131 ILE A CA 1
ATOM 1034 C C . ILE A 1 131 ? -8.024 -0.842 -3.753 1.00 98.31 131 ILE A C 1
ATOM 1036 O O . ILE A 1 131 ? -7.973 0.367 -3.552 1.00 98.31 131 ILE A O 1
ATOM 1040 N N . LEU A 1 132 ? -8.963 -1.611 -3.186 1.00 97.62 132 LEU A N 1
ATOM 1041 C CA . LEU A 1 132 ? -9.981 -1.080 -2.264 1.00 97.62 132 LEU A CA 1
ATOM 1042 C C . LEU A 1 132 ? -9.346 -0.389 -1.056 1.00 97.62 132 LEU A C 1
ATOM 1044 O O . LEU A 1 132 ? -9.756 0.703 -0.666 1.00 97.62 132 LEU A O 1
ATOM 1048 N N . TYR A 1 133 ? -8.301 -0.996 -0.494 1.00 95.69 133 TYR A N 1
ATOM 1049 C CA . TYR A 1 133 ? -7.542 -0.389 0.589 1.00 95.69 133 TYR A CA 1
ATOM 1050 C C . TYR A 1 133 ? -6.904 0.946 0.169 1.00 95.69 133 TYR A C 1
ATOM 1052 O O . TYR A 1 133 ? -7.047 1.943 0.874 1.00 95.69 133 TYR A O 1
ATOM 1060 N N . ARG A 1 134 ? -6.263 1.018 -1.002 1.00 96.94 134 ARG A N 1
ATOM 1061 C CA . ARG A 1 134 ? -5.670 2.265 -1.525 1.00 96.94 134 ARG A CA 1
ATOM 1062 C C . ARG A 1 134 ? -6.706 3.336 -1.860 1.00 96.94 134 ARG A C 1
ATOM 1064 O O . ARG A 1 134 ? -6.476 4.501 -1.550 1.00 96.94 134 ARG A O 1
ATOM 1071 N N . LEU A 1 135 ? -7.852 2.957 -2.424 1.00 97.69 135 LEU A N 1
ATOM 1072 C CA . LEU A 1 135 ? -8.980 3.862 -2.653 1.00 97.69 135 LEU A CA 1
ATOM 1073 C C . LEU A 1 135 ? -9.488 4.446 -1.332 1.00 97.69 135 LEU A C 1
ATOM 1075 O O . LEU A 1 135 ? -9.688 5.653 -1.250 1.00 97.69 135 LEU A O 1
ATOM 1079 N N . SER A 1 136 ? -9.580 3.644 -0.265 1.00 96.12 136 SER A N 1
ATOM 1080 C CA . SER A 1 136 ? -9.924 4.189 1.055 1.00 96.12 136 SER A CA 1
ATOM 1081 C C . SER A 1 136 ? -8.910 5.235 1.543 1.00 96.12 136 SER A C 1
ATOM 1083 O O . SER A 1 136 ? -9.295 6.317 1.980 1.00 96.12 136 SER A O 1
ATOM 1085 N N . GLN A 1 137 ? -7.606 4.968 1.394 1.00 93.94 137 GLN A N 1
ATOM 1086 C CA . GLN A 1 137 ? -6.552 5.915 1.773 1.00 93.94 137 GLN A CA 1
ATOM 1087 C C . GLN A 1 137 ? -6.585 7.195 0.940 1.00 93.94 137 GLN A C 1
ATOM 1089 O O . GLN A 1 137 ? -6.317 8.276 1.462 1.00 93.94 137 GLN A O 1
ATOM 1094 N N . LEU A 1 138 ? -6.890 7.068 -0.350 1.00 96.94 138 LEU A N 1
ATOM 1095 C CA . LEU A 1 138 ? -7.046 8.187 -1.263 1.00 96.94 138 LEU A CA 1
ATOM 1096 C C . LEU A 1 138 ? -8.179 9.104 -0.817 1.00 96.94 138 LEU A C 1
ATOM 1098 O O . LEU A 1 138 ? -7.953 10.307 -0.697 1.00 96.94 138 LEU A O 1
ATOM 1102 N N . GLU A 1 139 ? -9.354 8.554 -0.517 1.00 96.19 139 GLU A N 1
ATOM 1103 C CA . GLU A 1 139 ? -10.498 9.347 -0.059 1.00 96.19 139 GLU A CA 1
ATOM 1104 C C . GLU A 1 139 ? -10.216 1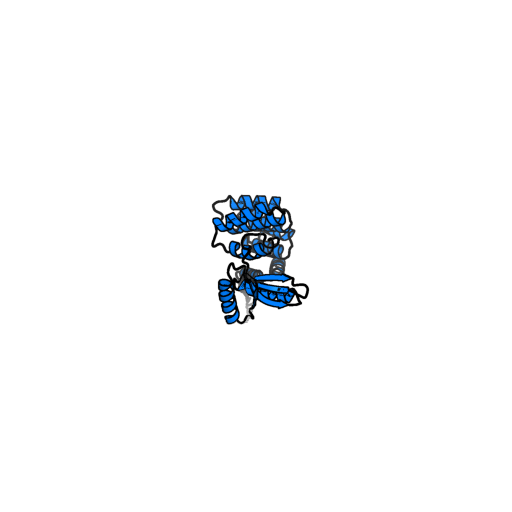0.019 1.288 1.00 96.19 139 GLU A C 1
ATOM 1106 O O . GLU A 1 139 ? -10.458 11.217 1.431 1.00 96.19 139 GLU A O 1
ATOM 1111 N N . PHE A 1 140 ? -9.591 9.312 2.238 1.00 89.56 140 PHE A N 1
ATOM 1112 C CA . PHE A 1 140 ? -9.173 9.916 3.508 1.00 89.56 140 PHE A CA 1
ATOM 1113 C C . PHE A 1 140 ? -8.184 11.067 3.308 1.00 89.56 140 PHE A C 1
ATOM 1115 O O . PHE A 1 140 ? -8.352 12.130 3.901 1.00 89.56 140 PHE A O 1
ATOM 1122 N N . LYS A 1 141 ? -7.177 10.901 2.440 1.00 88.31 141 LYS A N 1
ATOM 1123 C CA . LYS A 1 141 ? -6.215 11.971 2.120 1.00 88.31 141 LYS A CA 1
ATOM 1124 C C . LYS A 1 141 ? -6.858 13.154 1.399 1.00 88.31 141 LYS A C 1
ATOM 1126 O O . LYS A 1 141 ? -6.391 14.277 1.558 1.00 88.31 141 LYS A O 1
ATOM 1131 N N . ARG A 1 142 ? -7.919 12.910 0.627 1.00 92.38 142 ARG A N 1
ATOM 1132 C CA . ARG A 1 142 ? -8.716 13.943 -0.048 1.00 92.38 142 ARG A CA 1
ATOM 1133 C C . ARG A 1 142 ? -9.732 14.614 0.894 1.00 92.38 142 ARG A C 1
ATOM 1135 O O . ARG A 1 142 ? -10.342 15.606 0.515 1.00 92.38 142 ARG A O 1
ATOM 1142 N N . GLY A 1 143 ? -9.910 14.096 2.111 1.00 88.19 143 GLY A N 1
ATOM 1143 C CA . GLY A 1 143 ? -10.862 14.602 3.104 1.00 88.19 143 GLY A CA 1
ATOM 1144 C C . GLY A 1 143 ? -12.282 14.043 2.967 1.00 88.19 143 GLY A C 1
ATOM 1145 O O . GLY A 1 143 ? -13.180 14.478 3.685 1.00 88.19 143 GLY A O 1
ATOM 1146 N N . ASN A 1 144 ? -12.510 13.072 2.081 1.00 91.38 144 ASN A N 1
ATOM 1147 C CA . ASN A 1 144 ? -13.807 12.421 1.931 1.00 91.38 144 ASN A CA 1
ATOM 1148 C C . ASN A 1 144 ? -13.900 11.183 2.833 1.00 91.38 144 ASN A C 1
ATOM 1150 O O . ASN A 1 144 ? -13.711 10.045 2.404 1.00 91.38 144 ASN A O 1
ATOM 1154 N N . GLN A 1 145 ? -14.190 11.422 4.110 1.00 89.69 145 GLN A N 1
ATOM 1155 C CA . GLN A 1 145 ? -14.271 10.363 5.116 1.00 89.69 145 GLN A CA 1
ATOM 1156 C C . GLN A 1 145 ? -15.297 9.280 4.744 1.00 89.69 145 GLN A C 1
ATOM 1158 O O . GLN A 1 145 ? -14.987 8.094 4.814 1.00 89.69 145 GLN A O 1
ATOM 1163 N N . GLN A 1 146 ? -16.484 9.689 4.283 1.00 89.94 146 GLN A N 1
ATOM 1164 C CA . GLN A 1 146 ? -17.575 8.772 3.951 1.00 89.94 146 GLN A CA 1
ATOM 1165 C C . GLN A 1 146 ? -17.178 7.785 2.848 1.00 89.94 146 GLN A C 1
ATOM 1167 O O . GLN A 1 146 ? -17.284 6.577 3.042 1.00 89.94 146 GLN A O 1
ATOM 1172 N N . ARG A 1 147 ? -16.652 8.277 1.717 1.00 93.19 147 ARG A N 1
ATOM 1173 C CA . ARG A 1 147 ? -16.226 7.392 0.620 1.00 93.19 147 ARG A CA 1
ATOM 1174 C C . ARG A 1 147 ? -15.086 6.466 1.041 1.00 93.19 147 ARG A C 1
ATOM 1176 O O . ARG A 1 147 ? -15.027 5.321 0.596 1.00 93.19 147 ARG A O 1
ATOM 1183 N N . GLY A 1 148 ? -14.187 6.938 1.906 1.00 94.06 148 GLY A N 1
ATOM 1184 C CA . GLY A 1 148 ? -13.133 6.099 2.470 1.00 94.06 148 GLY A CA 1
ATOM 1185 C C . GLY A 1 148 ? -13.697 4.922 3.271 1.00 94.06 148 GLY A C 1
ATOM 1186 O O . GLY A 1 148 ? -13.295 3.776 3.053 1.00 94.06 148 GLY A O 1
ATOM 1187 N N . ASP A 1 149 ? -14.681 5.190 4.132 1.00 90.25 149 ASP A N 1
ATOM 1188 C CA . ASP A 1 149 ? -15.367 4.175 4.937 1.00 90.25 149 ASP A CA 1
ATOM 1189 C C . ASP A 1 149 ? -16.206 3.208 4.079 1.00 90.25 149 ASP A C 1
ATOM 1191 O O . ASP A 1 149 ? -16.259 2.007 4.375 1.00 90.25 149 ASP A O 1
ATOM 1195 N N . ASP A 1 150 ? -16.781 3.678 2.969 1.00 94.62 150 ASP A N 1
ATOM 1196 C CA . ASP A 1 150 ? -17.479 2.830 1.994 1.00 94.62 150 ASP A CA 1
ATOM 1197 C C . ASP A 1 150 ? -16.524 1.803 1.361 1.00 94.62 150 ASP A C 1
ATOM 1199 O O . ASP A 1 150 ? -16.828 0.605 1.306 1.00 94.62 150 ASP A O 1
ATOM 1203 N N . TYR A 1 151 ? -15.326 2.233 0.946 1.00 96.50 151 TYR A N 1
ATOM 1204 C CA . TYR A 1 151 ? -14.311 1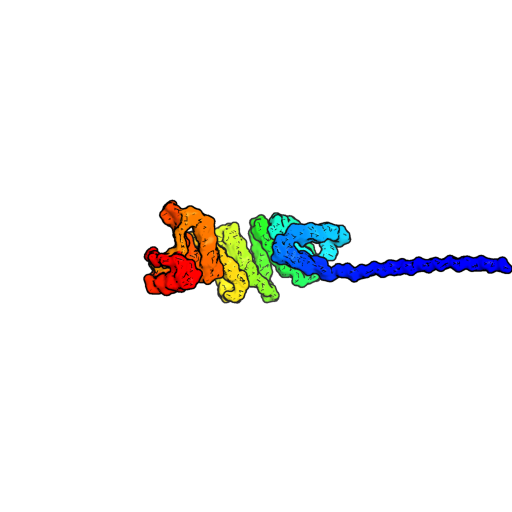.324 0.403 1.00 96.50 151 TYR A CA 1
ATOM 1205 C C . TYR A 1 151 ? -13.807 0.317 1.442 1.00 96.50 151 TYR A C 1
ATOM 1207 O O . TYR A 1 151 ? -13.624 -0.859 1.113 1.00 96.50 151 TYR A O 1
ATOM 1215 N N . LEU A 1 152 ? -13.630 0.730 2.701 1.00 92.38 152 LEU A N 1
ATOM 1216 C CA . LEU A 1 152 ? -13.277 -0.189 3.789 1.00 92.38 152 LEU A CA 1
ATOM 1217 C C . LEU A 1 152 ? -14.386 -1.206 4.076 1.00 92.38 152 LEU A C 1
ATOM 1219 O O . LEU A 1 152 ? -14.104 -2.382 4.322 1.00 92.38 152 LEU A O 1
ATOM 1223 N N . SER A 1 153 ? -15.643 -0.773 4.021 1.00 93.06 153 SER A N 1
ATOM 1224 C CA . SER A 1 153 ? -16.806 -1.644 4.199 1.00 93.06 153 SER A CA 1
ATOM 1225 C C . SER A 1 153 ? -16.882 -2.685 3.087 1.00 93.06 153 SER A C 1
ATOM 1227 O O . SER A 1 153 ? -17.074 -3.872 3.363 1.00 93.06 153 SER A O 1
ATOM 1229 N N . LYS A 1 154 ? -16.632 -2.267 1.841 1.00 96.00 154 LYS A N 1
ATOM 1230 C CA . LYS A 1 154 ? -16.531 -3.170 0.692 1.00 96.00 154 LYS A CA 1
ATOM 1231 C C . LYS A 1 154 ? -15.368 -4.153 0.838 1.00 96.00 154 LYS A C 1
ATOM 1233 O O . LYS A 1 154 ? -15.570 -5.350 0.668 1.00 96.00 154 LYS A O 1
ATOM 1238 N N . LEU A 1 155 ? -14.186 -3.688 1.255 1.00 95.25 155 LEU A N 1
ATOM 1239 C CA . LEU A 1 155 ? -13.029 -4.550 1.530 1.00 95.25 155 LEU A CA 1
ATOM 1240 C C . LEU A 1 155 ? -13.355 -5.627 2.574 1.00 95.25 155 LEU A C 1
ATOM 1242 O O . LEU A 1 155 ? -13.054 -6.799 2.370 1.00 95.25 155 LEU A O 1
ATOM 1246 N N . LYS A 1 156 ? -14.004 -5.243 3.679 1.00 93.06 156 LYS A N 1
ATOM 1247 C CA . LYS A 1 156 ? -14.391 -6.169 4.751 1.00 93.06 156 LYS A CA 1
ATOM 1248 C C . LYS A 1 156 ? -15.419 -7.205 4.290 1.00 93.06 156 LYS A C 1
ATOM 1250 O O . LYS A 1 156 ? -15.352 -8.349 4.732 1.00 93.06 156 LYS A O 1
ATOM 1255 N N . LYS A 1 157 ? -16.375 -6.795 3.455 1.00 95.00 157 LYS A N 1
ATOM 1256 C CA . LYS A 1 157 ? -17.433 -7.665 2.930 1.00 95.00 157 LYS A CA 1
ATOM 1257 C C . LYS A 1 157 ? -16.888 -8.655 1.902 1.00 95.00 157 LYS A C 1
ATOM 1259 O O . LYS A 1 157 ? -17.143 -9.849 2.024 1.00 95.00 157 LYS A O 1
ATOM 1264 N N . ASP A 1 158 ? -16.146 -8.154 0.921 1.00 94.56 158 ASP A N 1
ATOM 1265 C CA . ASP A 1 158 ? -15.760 -8.925 -0.261 1.00 94.56 158 ASP A CA 1
ATOM 1266 C C . ASP A 1 158 ? -14.451 -9.709 -0.029 1.00 94.56 158 ASP A C 1
ATOM 1268 O O . ASP A 1 158 ? -14.250 -10.765 -0.623 1.00 94.56 158 ASP A O 1
ATOM 1272 N N . PHE A 1 159 ? -13.575 -9.239 0.873 1.00 94.06 159 PHE A N 1
ATOM 1273 C CA . PHE A 1 159 ? -12.269 -9.852 1.162 1.00 94.06 159 PHE A CA 1
ATOM 1274 C C . PHE A 1 159 ? -11.969 -9.950 2.677 1.00 94.06 159 PHE A C 1
ATOM 1276 O O . PHE A 1 159 ? -10.956 -9.430 3.157 1.00 94.06 159 PHE A O 1
ATOM 1283 N N . PRO A 1 160 ? -12.798 -10.657 3.469 1.00 92.06 160 PRO A N 1
ATOM 1284 C CA . PRO A 1 160 ? -12.700 -10.684 4.936 1.00 92.06 160 PRO A CA 1
ATOM 1285 C C . PRO A 1 160 ? -11.395 -11.280 5.499 1.00 92.06 160 PRO A C 1
ATOM 1287 O O . PRO A 1 160 ? -11.082 -11.070 6.671 1.00 92.06 160 PRO A O 1
ATOM 1290 N N . LEU A 1 161 ? -10.635 -12.028 4.692 1.00 89.62 161 LEU A N 1
ATOM 1291 C CA . LEU A 1 161 ? -9.370 -12.667 5.082 1.00 89.62 161 LEU A CA 1
ATOM 1292 C C . LEU A 1 161 ? -8.138 -12.005 4.450 1.00 89.62 161 LEU A C 1
ATOM 1294 O O . LEU A 1 161 ? -7.031 -12.531 4.573 1.00 89.62 161 LEU A O 1
ATOM 1298 N N . SER A 1 162 ? -8.306 -10.872 3.763 1.00 91.50 162 SER A N 1
ATOM 1299 C CA . SER A 1 162 ? -7.190 -10.233 3.071 1.00 91.50 162 SER A CA 1
ATOM 1300 C C . SER A 1 162 ? -6.162 -9.659 4.061 1.00 91.50 162 SER A C 1
ATOM 1302 O O . SER A 1 162 ? -6.527 -9.174 5.143 1.00 91.50 162 SER A O 1
ATOM 1304 N N . PRO A 1 163 ? -4.863 -9.669 3.714 1.00 88.44 163 PRO A N 1
ATOM 1305 C CA . PRO A 1 163 ? -3.838 -9.001 4.510 1.00 88.44 163 PRO A CA 1
ATOM 1306 C C . PRO A 1 163 ? -4.122 -7.508 4.705 1.00 88.44 163 PRO A C 1
ATOM 1308 O O . PRO A 1 163 ? -3.853 -6.967 5.776 1.00 88.44 163 PRO A O 1
ATOM 1311 N N . GLU A 1 164 ? -4.706 -6.843 3.710 1.00 89.25 164 GLU A N 1
ATOM 1312 C CA . GLU A 1 164 ? -4.995 -5.410 3.754 1.00 89.25 164 GLU A CA 1
ATOM 1313 C C . GLU A 1 164 ? -6.028 -5.056 4.813 1.00 89.25 164 GLU A C 1
ATOM 1315 O O . GLU A 1 164 ? -5.874 -4.046 5.497 1.00 89.25 164 GLU A O 1
ATOM 1320 N N . LEU A 1 165 ? -7.017 -5.919 5.053 1.00 85.19 165 LEU A N 1
ATOM 1321 C CA . LEU A 1 165 ? -7.970 -5.714 6.141 1.00 85.19 165 LEU A CA 1
ATOM 1322 C C . LEU A 1 165 ? -7.294 -5.740 7.525 1.00 85.19 165 LEU A C 1
ATOM 1324 O O . LEU A 1 165 ? -7.780 -5.127 8.474 1.00 85.19 165 LEU A O 1
ATOM 1328 N N . ARG A 1 166 ? -6.141 -6.404 7.676 1.00 80.38 166 ARG A N 1
ATOM 1329 C CA . ARG A 1 166 ? -5.362 -6.333 8.925 1.00 80.38 166 ARG A CA 1
ATOM 1330 C C . ARG A 1 166 ? -4.694 -4.968 9.099 1.00 80.38 166 ARG A C 1
ATOM 1332 O O . ARG A 1 166 ? -4.531 -4.535 10.238 1.00 80.38 166 ARG A O 1
ATOM 1339 N N . LEU A 1 167 ? -4.352 -4.287 8.002 1.00 75.62 167 LEU A N 1
ATOM 1340 C CA . LEU A 1 167 ? -3.741 -2.952 8.015 1.00 75.62 167 LEU A CA 1
ATOM 1341 C C . LEU A 1 167 ? -4.749 -1.864 8.422 1.00 75.62 167 LEU A C 1
ATOM 1343 O O . LEU A 1 167 ? -4.382 -0.894 9.084 1.00 75.62 167 LEU A O 1
ATOM 1347 N N . THR A 1 168 ? -6.036 -2.046 8.107 1.00 72.19 168 THR A N 1
ATOM 1348 C CA . THR A 1 168 ? -7.092 -1.070 8.442 1.00 72.19 168 THR A CA 1
ATOM 1349 C C . THR A 1 168 ? -7.346 -0.950 9.944 1.00 72.19 168 THR A C 1
ATOM 1351 O O . THR A 1 168 ? -7.790 0.102 10.402 1.00 72.19 168 THR A O 1
ATOM 1354 N N . ARG A 1 169 ? -7.004 -1.974 10.741 1.00 62.75 169 ARG A N 1
ATOM 1355 C CA . ARG A 1 169 ? -7.110 -1.928 12.211 1.00 62.75 169 ARG A CA 1
ATOM 1356 C C . ARG A 1 169 ? -6.257 -0.813 12.823 1.00 62.75 169 ARG A C 1
ATOM 1358 O O . ARG A 1 169 ? -6.647 -0.268 13.848 1.00 62.75 169 ARG A O 1
ATOM 1365 N N . GLY A 1 170 ? -5.141 -0.448 12.184 1.00 51.12 170 GLY A N 1
ATOM 1366 C CA . GLY A 1 170 ? -4.331 0.709 12.572 1.00 51.12 170 GLY A CA 1
ATOM 1367 C C . GLY A 1 170 ? -4.965 2.046 12.170 1.00 51.12 170 GLY A C 1
ATOM 1368 O O . GLY A 1 170 ? -4.956 2.983 12.957 1.00 51.12 170 GLY A O 1
ATOM 1369 N N . LEU A 1 171 ? -5.582 2.128 10.985 1.00 49.88 171 LEU A N 1
ATOM 1370 C CA . LEU A 1 171 ? -6.224 3.351 10.472 1.00 49.88 171 LEU A CA 1
ATOM 1371 C C . LEU A 1 171 ? -7.522 3.711 11.210 1.00 49.88 171 LEU A C 1
ATOM 1373 O O . LEU A 1 171 ? -7.766 4.885 11.483 1.00 49.88 171 LEU A O 1
ATOM 1377 N N . ALA A 1 172 ? -8.318 2.712 11.603 1.00 44.47 172 ALA A N 1
ATOM 1378 C CA . ALA A 1 172 ? -9.542 2.903 12.387 1.00 44.47 172 ALA A CA 1
ATOM 1379 C C . ALA A 1 172 ? -9.292 3.534 13.774 1.00 44.47 172 ALA A C 1
ATOM 1381 O O . ALA A 1 172 ? -10.221 4.044 14.398 1.00 44.47 172 ALA A O 1
ATOM 1382 N N . LEU A 1 173 ? -8.045 3.501 14.259 1.00 40.22 173 LEU A N 1
ATOM 1383 C CA . LEU A 1 173 ? -7.617 4.143 15.503 1.00 40.22 173 LEU A CA 1
ATOM 1384 C C . LEU A 1 173 ? -7.120 5.584 15.289 1.00 40.22 173 LEU A C 1
ATOM 1386 O O . LEU A 1 173 ? -7.099 6.349 16.247 1.00 40.22 173 LEU A O 1
ATOM 1390 N N . ILE A 1 174 ? -6.731 5.951 14.060 1.00 39.16 174 ILE A N 1
ATOM 1391 C CA . ILE A 1 174 ? -6.167 7.268 13.713 1.00 39.16 174 ILE A CA 1
ATOM 1392 C C . ILE A 1 174 ? -7.267 8.228 13.232 1.00 39.16 174 ILE A C 1
ATOM 1394 O O . ILE A 1 174 ? -7.248 9.400 13.593 1.00 39.16 174 ILE A O 1
ATOM 1398 N N . ASN A 1 175 ? -8.256 7.729 12.480 1.00 41.88 175 ASN A N 1
ATOM 1399 C CA . ASN A 1 175 ? -9.330 8.547 11.893 1.00 41.88 175 ASN A CA 1
ATOM 1400 C C . ASN A 1 175 ? -10.634 8.553 12.701 1.00 41.88 175 ASN A C 1
ATOM 1402 O O . ASN A 1 175 ? -11.645 9.078 12.239 1.00 41.88 175 ASN A O 1
ATOM 1406 N N . LYS A 1 176 ? -10.640 7.995 13.915 1.00 36.84 176 LYS A N 1
ATOM 1407 C CA . LYS A 1 176 ? -11.774 8.177 14.820 1.00 36.84 176 LYS A CA 1
ATOM 1408 C C . LYS A 1 176 ? -11.658 9.572 15.454 1.00 36.84 176 LYS A C 1
ATOM 1410 O O . LYS A 1 176 ? -10.754 9.749 16.274 1.00 36.84 176 LYS A O 1
ATOM 1415 N N . PRO A 1 177 ? -12.558 10.545 15.189 1.00 37.66 177 PRO A N 1
ATOM 1416 C CA . PRO A 1 177 ? -12.837 11.524 16.231 1.00 37.66 177 PRO A CA 1
ATOM 1417 C C . PRO A 1 177 ? -13.280 10.695 17.439 1.00 37.66 177 PRO A C 1
ATOM 1419 O O . PRO A 1 177 ? -14.062 9.758 17.264 1.00 37.66 177 PRO A O 1
ATOM 1422 N N . ALA A 1 178 ? -12.653 10.937 18.595 1.00 37.47 178 ALA A N 1
ATOM 1423 C CA . ALA A 1 178 ? -12.807 10.179 19.837 1.00 37.47 178 ALA A CA 1
ATOM 1424 C C . ALA A 1 178 ? -14.102 9.362 19.869 1.00 37.47 178 ALA A C 1
ATOM 1426 O O . ALA A 1 178 ? -15.153 9.971 19.998 1.00 37.47 178 ALA A O 1
ATOM 1427 N N . LEU A 1 179 ? -14.009 8.033 19.683 1.00 38.03 179 LEU A N 1
ATOM 1428 C CA . LEU A 1 179 ? -15.088 7.046 19.840 1.00 38.03 179 LEU A CA 1
ATOM 1429 C C . LEU A 1 179 ? -16.486 7.662 20.072 1.00 38.03 179 LEU A C 1
ATOM 1431 O O . LEU A 1 179 ? -17.031 7.571 21.170 1.00 38.03 179 LEU A O 1
ATOM 1435 N N . THR A 1 180 ? -17.100 8.281 19.063 1.00 35.91 180 THR A N 1
ATOM 1436 C CA . THR A 1 180 ? -18.484 8.719 19.225 1.00 35.91 180 THR A CA 1
ATOM 1437 C C . THR A 1 180 ? -19.389 7.518 18.986 1.00 35.91 180 THR A C 1
ATOM 1439 O O . THR A 1 180 ? -19.687 7.103 17.871 1.00 35.91 180 THR A O 1
ATOM 1442 N N . THR A 1 181 ? -19.743 6.920 20.127 1.00 41.69 181 THR A N 1
ATOM 1443 C CA . THR A 1 181 ? -21.081 6.410 20.452 1.00 41.69 181 THR A CA 1
ATOM 1444 C C . THR A 1 181 ? -21.598 5.217 19.649 1.00 41.69 181 THR A C 1
ATOM 1446 O O . THR A 1 181 ? -22.482 5.363 18.816 1.00 41.69 181 THR A O 1
ATOM 1449 N N . ALA A 1 182 ? -21.120 4.016 19.994 1.00 35.84 182 ALA A N 1
ATOM 1450 C CA . ALA A 1 182 ? -21.966 2.806 20.063 1.00 35.84 182 ALA A CA 1
ATOM 1451 C C . ALA A 1 182 ? -21.311 1.646 20.847 1.00 35.84 182 ALA A C 1
ATOM 1453 O O . ALA A 1 182 ? -21.564 0.481 20.566 1.00 35.84 182 ALA A O 1
ATOM 1454 N N . ASN A 1 183 ? -20.438 1.945 21.812 1.00 45.72 183 ASN A N 1
ATOM 1455 C CA . ASN A 1 183 ? -20.028 1.009 22.863 1.00 45.72 183 ASN A CA 1
ATOM 1456 C C . ASN A 1 183 ? -19.579 1.838 24.069 1.00 45.72 183 ASN A C 1
ATOM 1458 O O . ASN A 1 183 ? -18.399 1.904 24.402 1.00 45.72 183 ASN A O 1
ATOM 1462 N N . THR A 1 184 ? -20.529 2.527 24.698 1.00 48.09 184 THR A N 1
ATOM 1463 C CA . THR A 1 184 ? -20.370 3.028 26.067 1.00 48.09 184 THR A CA 1
ATOM 1464 C C . THR A 1 184 ? -20.436 1.825 26.996 1.00 48.09 184 THR A C 1
ATOM 1466 O O . THR A 1 184 ? -21.454 1.551 27.625 1.00 48.09 184 THR A O 1
ATOM 1469 N N . GLY A 1 185 ? -19.378 1.022 26.997 1.00 54.78 185 GLY A N 1
ATOM 1470 C CA . GLY A 1 185 ? -19.144 0.178 28.147 1.00 54.78 185 GLY A CA 1
ATOM 1471 C C . GLY A 1 185 ? -18.797 1.088 29.314 1.00 54.78 185 GLY A C 1
ATOM 1472 O O . GLY A 1 185 ? -17.884 1.904 29.188 1.00 54.78 185 GLY A O 1
ATOM 1473 N N . GLU A 1 186 ? -19.555 0.975 30.399 1.00 74.56 186 GLU A N 1
ATOM 1474 C CA . GLU A 1 186 ? -19.317 1.715 31.638 1.00 74.56 186 GLU A CA 1
ATOM 1475 C C . GLU A 1 186 ? -17.996 1.309 32.290 1.00 74.56 186 GLU A C 1
ATOM 1477 O O . GLU A 1 186 ? -17.471 2.052 33.093 1.00 74.56 186 GLU A O 1
ATOM 1482 N N . PHE A 1 187 ? -17.423 0.154 31.944 1.00 85.19 187 PHE A N 1
ATOM 1483 C CA . PHE A 1 187 ? -16.237 -0.359 32.615 1.00 85.19 187 PHE A CA 1
ATOM 1484 C C . PHE A 1 187 ? -15.030 -0.455 31.684 1.00 85.19 187 PHE A C 1
ATOM 1486 O O . PHE A 1 187 ? -15.113 -0.799 30.504 1.00 85.19 187 PHE A O 1
ATOM 1493 N N . SER A 1 188 ? -13.858 -0.204 32.247 1.00 91.38 188 SER A N 1
ATOM 1494 C CA . SER A 1 188 ? -12.559 -0.323 31.596 1.00 91.38 188 SER A CA 1
ATOM 1495 C C . SER A 1 188 ? -11.530 -0.874 32.578 1.00 91.38 188 SER A C 1
ATOM 1497 O O . SER A 1 188 ? -11.694 -0.789 33.794 1.00 91.38 188 SER A O 1
ATOM 1499 N N . VAL A 1 189 ? -10.450 -1.458 32.063 1.00 93.00 189 VAL A N 1
ATOM 1500 C CA . VAL A 1 189 ? -9.330 -1.905 32.901 1.00 93.00 189 VAL A CA 1
ATOM 1501 C C . VAL A 1 189 ? -8.152 -0.972 32.673 1.00 93.00 189 VAL A C 1
ATOM 1503 O O . VAL A 1 189 ? -7.563 -0.968 31.594 1.00 93.00 189 VAL A O 1
ATOM 1506 N N . GLN A 1 190 ? -7.789 -0.180 33.677 1.00 94.94 190 GLN A N 1
ATOM 1507 C CA . GLN A 1 190 ? -6.557 0.599 33.659 1.00 94.94 190 GLN A CA 1
ATOM 1508 C C . GLN A 1 190 ? -5.362 -0.326 33.894 1.00 94.94 190 GLN A C 1
ATOM 1510 O O . GLN A 1 190 ? -5.341 -1.087 34.858 1.00 94.94 190 GLN A O 1
ATOM 1515 N N . VAL A 1 191 ? -4.359 -0.222 33.025 1.00 95.12 191 VAL A N 1
ATOM 1516 C CA . VAL A 1 191 ? -3.146 -1.058 33.033 1.00 95.12 191 VAL A CA 1
ATOM 1517 C C . VAL A 1 191 ? -1.852 -0.272 33.257 1.00 95.12 191 VAL A C 1
ATOM 1519 O O . VAL A 1 191 ? -0.762 -0.837 33.292 1.00 95.12 191 VAL A O 1
ATOM 1522 N N . GLY A 1 192 ? -1.957 1.052 33.390 1.00 93.50 192 GLY A N 1
ATOM 1523 C CA . GLY A 1 192 ? -0.825 1.920 33.688 1.00 93.50 192 GLY A CA 1
ATOM 1524 C C . GLY A 1 192 ? -1.208 3.393 33.789 1.00 93.50 192 GLY A C 1
ATOM 1525 O O . GLY A 1 192 ? -2.268 3.812 33.318 1.00 93.50 192 GLY A O 1
ATOM 1526 N N . PHE A 1 193 ? -0.324 4.173 34.405 1.00 94.31 193 PHE A N 1
ATOM 1527 C CA . PHE A 1 193 ? -0.391 5.629 34.474 1.00 94.31 193 PHE A CA 1
ATOM 1528 C C . PHE A 1 193 ? 1.006 6.199 34.229 1.00 94.31 193 PHE A C 1
ATOM 1530 O O . PHE A 1 193 ? 1.955 5.804 34.904 1.00 94.31 193 PHE A O 1
ATOM 1537 N N . PHE A 1 194 ? 1.134 7.112 33.269 1.00 93.69 194 PHE A N 1
ATOM 1538 C CA . PHE A 1 194 ? 2.421 7.679 32.872 1.00 93.69 194 PHE A CA 1
ATOM 1539 C C . PHE A 1 194 ? 2.328 9.192 32.744 1.00 93.69 194 PHE A C 1
ATOM 1541 O O . PHE A 1 194 ? 1.411 9.711 32.121 1.00 93.69 194 PHE A O 1
ATOM 1548 N N . THR A 1 195 ? 3.318 9.910 33.260 1.00 91.06 195 THR A N 1
ATOM 1549 C CA . THR A 1 195 ? 3.450 11.359 33.038 1.00 91.06 195 THR A CA 1
ATOM 1550 C C . THR A 1 195 ? 3.900 11.681 31.607 1.00 91.06 195 THR A C 1
ATOM 1552 O O . THR A 1 195 ? 3.528 12.709 31.053 1.00 91.06 195 THR A O 1
ATOM 1555 N N . SER A 1 196 ? 4.655 10.775 30.975 1.00 92.56 196 SER A N 1
ATOM 1556 C CA . SER A 1 196 ? 5.110 10.890 29.584 1.00 92.56 196 SER A CA 1
ATOM 1557 C C . SER A 1 196 ? 4.145 10.217 28.605 1.00 92.56 196 SER A C 1
ATOM 1559 O O . SER A 1 196 ? 3.850 9.023 28.725 1.00 92.56 196 SER A O 1
ATOM 1561 N N . ILE A 1 197 ? 3.721 10.968 27.583 1.00 89.62 197 ILE A N 1
ATOM 1562 C CA . ILE A 1 197 ? 2.853 10.471 26.507 1.00 89.62 197 ILE A CA 1
ATOM 1563 C C . ILE A 1 197 ? 3.515 9.353 25.692 1.00 89.62 197 ILE A C 1
ATOM 1565 O O . ILE A 1 197 ? 2.843 8.397 25.307 1.00 89.62 197 ILE A O 1
ATOM 1569 N N . SER A 1 198 ? 4.832 9.416 25.472 1.00 86.31 198 SER A N 1
ATOM 1570 C CA . SER A 1 198 ? 5.564 8.398 24.709 1.00 86.31 198 SER A CA 1
ATOM 1571 C C . SER A 1 198 ? 5.537 7.047 25.423 1.00 86.31 198 SER A C 1
ATOM 1573 O O . SER A 1 198 ? 5.268 6.023 24.802 1.00 86.31 198 SER A O 1
ATOM 1575 N N . ASN A 1 199 ? 5.711 7.040 26.749 1.00 91.75 199 ASN A N 1
ATOM 1576 C CA . ASN A 1 199 ? 5.646 5.813 27.550 1.00 91.75 199 ASN A CA 1
ATOM 1577 C C . ASN A 1 199 ? 4.236 5.209 27.548 1.00 91.75 199 ASN A C 1
ATOM 1579 O O . ASN A 1 199 ? 4.080 3.998 27.380 1.00 91.75 199 ASN A O 1
ATOM 1583 N N . ALA A 1 200 ? 3.212 6.057 27.675 1.00 90.50 200 ALA A N 1
ATOM 1584 C CA . ALA A 1 200 ? 1.820 5.629 27.590 1.00 90.50 200 ALA A CA 1
ATOM 1585 C C . ALA A 1 200 ? 1.497 5.025 26.212 1.00 90.50 200 ALA A C 1
ATOM 1587 O O . ALA A 1 200 ? 0.866 3.971 26.121 1.00 90.50 200 ALA A O 1
ATOM 1588 N N . THR A 1 201 ? 1.983 5.664 25.145 1.00 86.88 201 THR A N 1
ATOM 1589 C CA . THR A 1 201 ? 1.783 5.226 23.758 1.00 86.88 201 THR A CA 1
ATOM 1590 C C . THR A 1 201 ? 2.463 3.886 23.498 1.00 86.88 201 THR A C 1
ATOM 1592 O O . THR A 1 201 ? 1.813 2.978 22.989 1.00 86.88 201 THR A O 1
ATOM 1595 N N . ASN A 1 202 ? 3.705 3.710 23.958 1.00 90.94 202 ASN A N 1
ATOM 1596 C CA . ASN A 1 202 ? 4.434 2.446 23.839 1.00 90.94 202 ASN A CA 1
ATOM 1597 C C . ASN A 1 202 ? 3.690 1.282 24.515 1.00 90.94 202 ASN A C 1
ATOM 1599 O O . ASN A 1 202 ? 3.593 0.193 23.945 1.00 90.94 202 ASN A O 1
ATOM 1603 N N . LEU A 1 203 ? 3.134 1.492 25.718 1.00 91.56 203 LEU A N 1
ATOM 1604 C CA . LEU A 1 203 ? 2.345 0.453 26.388 1.00 91.56 203 LEU A CA 1
ATOM 1605 C C . LEU A 1 203 ? 1.042 0.156 25.633 1.00 91.56 203 LEU A C 1
ATOM 1607 O O . LEU A 1 203 ? 0.697 -1.011 25.443 1.00 91.56 203 LEU A O 1
ATOM 1611 N N . LYS A 1 204 ? 0.338 1.198 25.179 1.00 92.00 204 LYS A N 1
ATOM 1612 C CA . LYS A 1 204 ? -0.883 1.068 24.374 1.00 92.00 204 LYS A CA 1
ATOM 1613 C C . LYS A 1 204 ? -0.612 0.260 23.098 1.00 92.00 204 LYS A C 1
ATOM 1615 O O . LYS A 1 204 ? -1.329 -0.700 22.833 1.00 92.00 204 LYS A O 1
ATOM 1620 N N . ASP A 1 205 ? 0.448 0.572 22.356 1.00 83.94 205 ASP A N 1
ATOM 1621 C CA . ASP A 1 205 ? 0.808 -0.139 21.122 1.00 83.94 205 ASP A CA 1
ATOM 1622 C C . ASP A 1 205 ? 1.206 -1.598 21.394 1.00 83.94 205 ASP A C 1
ATOM 1624 O O . ASP A 1 205 ? 0.802 -2.500 20.658 1.00 83.94 205 ASP A O 1
ATOM 1628 N N . LYS A 1 206 ? 1.906 -1.868 22.506 1.00 90.06 206 LYS A N 1
ATOM 1629 C CA . LYS A 1 206 ? 2.221 -3.237 22.947 1.00 90.06 206 LYS A CA 1
ATOM 1630 C C . LYS A 1 206 ? 0.962 -4.064 23.227 1.00 90.06 206 LYS A C 1
ATOM 1632 O O . LYS A 1 206 ? 0.925 -5.250 22.903 1.00 90.06 206 LYS A O 1
ATOM 1637 N N . LEU A 1 207 ? -0.061 -3.459 23.829 1.00 88.69 207 LEU A N 1
ATOM 1638 C CA . LEU A 1 207 ? -1.343 -4.118 24.102 1.00 88.69 207 LEU A CA 1
ATOM 1639 C C . LEU A 1 207 ? -2.148 -4.334 22.818 1.00 88.69 207 LEU A C 1
ATOM 1641 O O . LEU A 1 207 ? -2.673 -5.426 22.604 1.00 88.69 207 LEU A O 1
ATOM 1645 N N . LEU A 1 208 ? -2.165 -3.345 21.923 1.00 80.94 208 LEU A N 1
ATOM 1646 C CA . LEU A 1 208 ? -2.800 -3.463 20.609 1.00 80.94 208 LEU A CA 1
ATOM 1647 C C . LEU A 1 208 ? -2.165 -4.577 19.768 1.00 80.94 208 LEU A C 1
ATOM 1649 O O . LEU A 1 208 ? -2.886 -5.361 19.153 1.00 80.94 208 LEU A O 1
ATOM 1653 N N . ALA A 1 209 ? -0.836 -4.720 19.805 1.00 77.06 209 ALA A N 1
ATOM 1654 C CA . ALA A 1 209 ? -0.121 -5.811 19.139 1.00 77.06 209 ALA A CA 1
ATOM 1655 C C . ALA A 1 209 ? -0.525 -7.205 19.661 1.00 77.06 209 ALA A C 1
ATOM 1657 O O . ALA A 1 209 ? -0.447 -8.190 18.928 1.00 77.06 209 ALA A O 1
ATOM 1658 N N . ARG A 1 210 ? -1.008 -7.289 20.907 1.00 81.00 210 ARG A N 1
ATOM 1659 C CA . ARG A 1 210 ? -1.568 -8.505 21.524 1.00 81.00 210 ARG A CA 1
ATOM 1660 C C . ARG A 1 210 ? -3.082 -8.649 21.320 1.00 81.00 210 ARG A C 1
ATOM 1662 O O . ARG A 1 210 ? -3.703 -9.503 21.945 1.00 81.00 210 ARG A O 1
ATOM 1669 N N . ASN A 1 211 ? -3.677 -7.844 20.437 1.00 81.19 211 ASN A N 1
ATOM 1670 C CA . ASN A 1 211 ? -5.118 -7.764 20.179 1.00 81.19 211 ASN A CA 1
ATOM 1671 C C . ASN A 1 211 ? -5.963 -7.321 21.388 1.00 81.19 211 ASN A C 1
ATOM 1673 O O . ASN A 1 211 ? -7.159 -7.611 21.442 1.00 81.19 211 ASN A O 1
ATOM 1677 N N . TYR A 1 212 ? -5.380 -6.589 22.339 1.00 85.88 212 TYR A N 1
ATOM 1678 C CA . TYR A 1 212 ? -6.150 -5.924 23.386 1.00 85.88 212 TYR A CA 1
ATOM 1679 C C . TYR A 1 212 ? -6.570 -4.523 22.924 1.00 85.88 212 TYR A C 1
ATOM 1681 O O . TYR A 1 212 ? -5.703 -3.747 22.520 1.00 85.88 212 TYR A O 1
ATOM 1689 N N . PRO A 1 213 ? -7.867 -4.160 22.986 1.00 84.56 213 PRO A N 1
ATOM 1690 C CA . PRO A 1 213 ? -8.353 -2.844 22.568 1.00 84.56 213 PRO A CA 1
ATOM 1691 C C . PRO A 1 213 ? -7.960 -1.768 23.594 1.00 84.56 213 PRO A C 1
ATOM 1693 O O . PRO A 1 213 ? -8.758 -1.389 24.449 1.00 84.56 213 PRO A O 1
ATOM 1696 N N . ALA A 1 214 ? -6.705 -1.318 23.541 1.00 90.06 214 ALA A N 1
ATOM 1697 C CA . ALA A 1 214 ? -6.147 -0.330 24.458 1.00 90.06 214 ALA A CA 1
ATOM 1698 C C . ALA A 1 214 ? -6.278 1.107 23.931 1.00 90.06 214 ALA A C 1
ATOM 1700 O O . ALA A 1 214 ? -6.127 1.361 22.735 1.00 90.06 214 ALA A O 1
ATOM 1701 N N . TYR A 1 215 ? -6.507 2.054 24.838 1.00 87.44 215 TYR A N 1
ATOM 1702 C CA . TYR A 1 215 ? -6.631 3.483 24.556 1.00 87.44 215 TYR A CA 1
ATOM 1703 C C . TYR A 1 215 ? -6.015 4.328 25.680 1.00 87.44 215 TYR A C 1
ATOM 1705 O O . TYR A 1 215 ? -5.691 3.825 26.760 1.00 87.44 215 TYR A O 1
ATOM 1713 N N . LEU A 1 216 ? -5.816 5.617 25.398 1.00 88.62 216 LEU A N 1
ATOM 1714 C CA . LEU A 1 216 ? -5.273 6.586 26.346 1.00 88.62 216 LEU A CA 1
ATOM 1715 C C . LEU A 1 216 ? -6.361 7.543 26.824 1.00 88.62 216 LEU A C 1
ATOM 1717 O O . LEU A 1 216 ? -7.175 8.007 26.030 1.00 88.62 216 LEU A O 1
ATOM 1721 N N . GLU A 1 217 ? -6.317 7.882 28.106 1.00 88.31 217 GLU A N 1
ATOM 1722 C CA . GLU A 1 217 ? -7.146 8.917 28.721 1.00 88.31 217 GLU A CA 1
ATOM 1723 C C . GLU A 1 217 ? -6.245 9.953 29.401 1.00 88.31 217 GLU A C 1
ATOM 1725 O O . GLU A 1 217 ? -5.360 9.598 30.185 1.00 88.31 217 GLU A O 1
ATOM 1730 N N . ASN A 1 218 ? -6.462 11.237 29.103 1.00 87.44 218 ASN A N 1
ATOM 1731 C CA . ASN A 1 218 ? -5.751 12.331 29.758 1.00 87.44 218 ASN A CA 1
ATOM 1732 C C . ASN A 1 218 ? -6.368 12.593 31.140 1.00 87.44 218 ASN A C 1
ATOM 1734 O O . ASN A 1 218 ? -7.562 12.854 31.256 1.00 87.44 218 ASN A O 1
ATOM 1738 N N . ALA A 1 219 ? -5.546 12.521 32.181 1.00 84.38 219 ALA A N 1
ATOM 1739 C CA . ALA A 1 219 ? -5.941 12.661 33.578 1.00 84.38 219 ALA A CA 1
ATOM 1740 C C . ALA A 1 219 ? -5.398 13.951 34.225 1.00 84.38 219 ALA A C 1
ATOM 1742 O O . ALA A 1 219 ? -5.287 14.033 35.448 1.00 84.38 219 ALA A O 1
ATOM 1743 N N . GLY A 1 220 ? -5.015 14.944 33.414 1.00 84.19 220 GLY A N 1
ATOM 1744 C CA . GLY A 1 220 ? -4.472 16.233 33.849 1.00 84.19 220 GLY A CA 1
ATOM 1745 C C . GLY A 1 220 ? -2.989 16.161 34.212 1.00 84.19 220 GLY A C 1
ATOM 1746 O O . GLY A 1 220 ? -2.170 16.828 33.591 1.00 84.19 220 GLY A O 1
ATOM 1747 N N . SER A 1 221 ? -2.624 15.311 35.175 1.00 85.56 221 SER A N 1
ATOM 1748 C CA . SER A 1 221 ? -1.230 15.110 35.610 1.00 85.56 221 SER A CA 1
ATOM 1749 C C . SER A 1 221 ? -0.477 14.025 34.827 1.00 85.56 221 SER A C 1
ATOM 1751 O O . SER A 1 221 ? 0.688 13.744 35.111 1.00 85.56 221 SER A O 1
ATOM 1753 N N . GLY A 1 222 ? -1.128 13.393 33.848 1.00 91.25 222 GLY A N 1
ATOM 1754 C CA . GLY A 1 222 ? -0.553 12.324 33.036 1.00 91.25 222 GLY A CA 1
ATOM 1755 C C . GLY A 1 222 ? -1.597 11.588 32.199 1.00 91.25 222 GLY A C 1
ATOM 1756 O O . GLY A 1 222 ? -2.727 12.043 32.029 1.00 91.25 222 GLY A O 1
ATOM 1757 N N . TYR A 1 223 ? -1.210 10.420 31.698 1.00 92.12 223 TYR A N 1
ATOM 1758 C CA . TYR A 1 223 ? -1.968 9.587 30.775 1.00 92.12 223 TYR A CA 1
ATOM 1759 C C . TYR A 1 223 ? -2.245 8.221 31.399 1.00 92.12 223 TYR A C 1
ATOM 1761 O O . TYR A 1 223 ? -1.321 7.489 31.769 1.00 92.12 223 TYR A O 1
ATOM 1769 N N . ARG A 1 224 ? -3.523 7.854 31.489 1.00 93.56 224 ARG A N 1
ATOM 1770 C CA . ARG A 1 224 ? -3.965 6.508 31.869 1.00 93.56 224 ARG A CA 1
ATOM 1771 C C . ARG A 1 224 ? -4.028 5.640 30.624 1.00 93.56 224 ARG A C 1
ATOM 1773 O O . ARG A 1 224 ? -4.639 6.030 29.633 1.00 93.56 224 ARG A O 1
ATOM 1780 N N . VAL A 1 225 ? -3.433 4.454 30.692 1.00 93.62 225 VAL A N 1
ATOM 1781 C CA . VAL A 1 225 ? -3.600 3.424 29.662 1.00 93.62 225 VAL A CA 1
ATOM 1782 C C . VAL A 1 225 ? -4.735 2.520 30.111 1.00 93.62 225 VAL A C 1
ATOM 1784 O O . VAL A 1 225 ? -4.638 1.902 31.173 1.00 93.62 225 VAL A O 1
ATOM 1787 N N . LYS A 1 226 ? -5.813 2.465 29.332 1.00 93.19 226 LYS A N 1
ATOM 1788 C CA . LYS A 1 226 ? -7.012 1.672 29.617 1.00 93.19 226 LYS A CA 1
ATOM 1789 C C . LYS A 1 226 ? -7.250 0.647 28.514 1.00 93.19 226 LYS A C 1
ATOM 1791 O O . LYS A 1 226 ? -6.823 0.845 27.380 1.00 93.19 226 LYS A O 1
ATOM 1796 N N . VAL A 1 227 ? -7.909 -0.459 28.848 1.00 90.81 227 VAL A N 1
ATOM 1797 C CA . VAL A 1 227 ? -8.231 -1.550 27.921 1.00 90.81 227 VAL A CA 1
ATOM 1798 C C . VAL A 1 227 ? -9.723 -1.862 27.983 1.00 90.81 227 VAL A C 1
ATOM 1800 O O . VAL A 1 227 ? -10.269 -2.089 29.064 1.00 90.81 227 VAL A O 1
ATOM 1803 N N . GLY A 1 228 ? -10.352 -1.927 26.808 1.00 85.38 228 GLY A N 1
ATOM 1804 C CA . GLY A 1 228 ? -11.753 -2.309 26.637 1.00 85.38 228 GLY A CA 1
ATOM 1805 C C . GLY A 1 228 ? -12.745 -1.150 26.720 1.00 85.38 228 GLY A C 1
ATOM 1806 O O . GLY A 1 228 ? -12.388 -0.012 26.959 1.00 85.38 228 GLY A O 1
ATOM 1807 N N . HIS A 1 229 ? -14.012 -1.469 26.501 1.00 80.94 229 HIS A N 1
ATOM 1808 C CA . HIS A 1 229 ? -15.176 -0.637 26.802 1.00 80.94 229 HIS A CA 1
ATOM 1809 C C . HIS A 1 229 ? -16.288 -1.631 27.125 1.00 80.94 229 HIS A C 1
ATOM 1811 O O . HIS A 1 229 ? -17.070 -2.025 26.260 1.00 80.94 229 HIS A O 1
ATOM 1817 N N . LEU A 1 230 ? -16.245 -2.153 28.345 1.00 81.62 230 LEU A N 1
ATOM 1818 C CA . LEU A 1 230 ? -16.987 -3.328 28.785 1.00 81.62 230 LEU A CA 1
ATOM 1819 C C . LEU A 1 230 ? -18.306 -2.915 29.416 1.00 81.62 230 LEU A C 1
ATOM 1821 O O . LEU A 1 230 ? -18.382 -1.912 30.122 1.00 81.62 230 LEU A O 1
ATOM 1825 N N . LYS A 1 231 ? -19.360 -3.684 29.152 1.00 79.62 231 LYS A N 1
ATOM 1826 C CA . LYS A 1 231 ? -20.713 -3.311 29.586 1.00 79.62 231 LYS A CA 1
ATOM 1827 C C . LYS A 1 231 ? -20.954 -3.635 31.052 1.00 79.62 231 LYS A C 1
ATOM 1829 O O . LYS A 1 231 ? -21.808 -3.020 31.672 1.00 79.62 231 LYS A O 1
ATOM 1834 N N . THR A 1 232 ? -20.219 -4.601 31.599 1.00 79.38 232 THR A N 1
ATOM 1835 C CA . THR A 1 232 ? -20.413 -5.069 32.971 1.00 79.38 232 THR A CA 1
ATOM 1836 C C . THR A 1 232 ? -19.103 -5.100 33.749 1.00 79.38 232 THR A C 1
ATOM 1838 O O . THR A 1 232 ? -18.029 -5.365 33.204 1.00 79.38 232 THR A O 1
ATOM 1841 N N . SER A 1 233 ? -19.201 -4.896 35.063 1.00 82.94 233 SER A N 1
ATOM 1842 C CA . SER A 1 233 ? -18.066 -5.026 35.983 1.00 82.94 233 SER A CA 1
ATOM 1843 C C . SER A 1 233 ? -17.454 -6.437 35.961 1.00 82.94 233 SER A C 1
ATOM 1845 O O . SER A 1 233 ? -16.239 -6.593 36.058 1.00 82.94 233 SER A O 1
ATOM 1847 N N . ASN A 1 234 ? -18.269 -7.479 35.740 1.00 80.44 234 ASN A N 1
ATOM 1848 C CA . ASN A 1 234 ? -17.786 -8.861 35.672 1.00 80.44 234 ASN A CA 1
ATOM 1849 C C . ASN A 1 234 ? -16.891 -9.111 34.445 1.00 80.44 234 ASN A C 1
ATOM 1851 O O . ASN A 1 234 ? -15.842 -9.740 34.559 1.00 80.44 234 ASN A O 1
ATOM 1855 N N . GLU A 1 235 ? -17.249 -8.567 33.277 1.00 84.69 235 GLU A N 1
ATOM 1856 C CA . GLU A 1 235 ? -16.376 -8.605 32.096 1.00 84.69 235 GLU A CA 1
ATOM 1857 C C . GLU A 1 235 ? -15.041 -7.900 32.368 1.00 84.69 235 GLU A C 1
ATOM 1859 O O . GLU A 1 235 ? -13.983 -8.398 31.974 1.00 84.69 235 GLU A O 1
ATOM 1864 N N . ALA A 1 236 ? -15.076 -6.761 33.069 1.00 88.00 236 ALA A N 1
ATOM 1865 C CA . ALA A 1 236 ? -13.875 -6.013 33.434 1.00 88.00 236 ALA A CA 1
ATOM 1866 C C . ALA A 1 236 ? -12.996 -6.771 34.427 1.00 88.00 236 ALA A C 1
ATOM 1868 O O . ALA A 1 236 ? -11.772 -6.742 34.301 1.00 88.00 236 ALA A O 1
ATOM 1869 N N . LEU A 1 237 ? -13.601 -7.515 35.351 1.00 88.50 237 LEU A N 1
ATOM 1870 C CA . LEU A 1 237 ? -12.888 -8.397 36.265 1.00 88.50 237 LEU A CA 1
ATOM 1871 C C . LEU A 1 237 ? -12.208 -9.550 35.520 1.00 88.50 237 LEU A C 1
ATOM 1873 O O . LEU A 1 237 ? -11.023 -9.798 35.733 1.00 88.50 237 LEU A O 1
ATOM 1877 N N . ILE A 1 238 ? -12.914 -10.217 34.602 1.00 87.88 238 ILE A N 1
ATOM 1878 C CA . ILE A 1 238 ? -12.348 -11.305 33.789 1.00 87.88 238 ILE A CA 1
ATOM 1879 C C . ILE A 1 238 ? -11.171 -10.788 32.952 1.00 87.88 238 ILE A C 1
ATOM 1881 O O . ILE A 1 238 ? -10.094 -11.392 32.949 1.00 87.88 238 ILE A O 1
ATOM 1885 N N . LEU A 1 239 ? -11.347 -9.648 32.275 1.00 90.19 239 LEU A N 1
ATOM 1886 C CA . LEU A 1 239 ? -10.286 -9.031 31.482 1.00 90.19 239 LEU A CA 1
ATOM 1887 C C . LEU A 1 239 ? -9.102 -8.597 32.358 1.00 90.19 239 LEU A C 1
ATOM 1889 O O . LEU A 1 239 ? -7.949 -8.831 31.996 1.00 90.19 239 LEU A O 1
ATOM 1893 N N . GLY A 1 240 ? -9.378 -7.996 33.516 1.00 90.94 240 GLY A N 1
ATOM 1894 C CA . GLY A 1 240 ? -8.367 -7.559 34.474 1.00 90.94 240 GLY A CA 1
ATOM 1895 C C . GLY A 1 240 ? -7.551 -8.717 35.037 1.00 90.94 240 GLY A C 1
ATOM 1896 O O . GLY A 1 240 ? -6.326 -8.622 35.103 1.00 90.94 240 GLY A O 1
ATOM 1897 N N . ASN A 1 241 ? -8.200 -9.838 35.352 1.00 89.88 241 ASN A N 1
ATOM 1898 C CA . ASN A 1 241 ? -7.523 -11.054 35.790 1.00 89.88 241 ASN A CA 1
ATOM 1899 C C . ASN A 1 241 ? -6.634 -11.607 34.678 1.00 89.88 241 ASN A C 1
ATOM 1901 O O . ASN A 1 241 ? -5.471 -11.917 34.925 1.00 89.88 241 ASN A O 1
ATOM 1905 N N . LYS A 1 242 ? -7.132 -11.672 33.439 1.00 92.88 242 LYS A N 1
ATOM 1906 C CA . LYS A 1 242 ? -6.344 -12.141 32.293 1.00 92.88 242 LYS A CA 1
ATOM 1907 C C . LYS A 1 242 ? -5.079 -11.302 32.083 1.00 92.88 242 LYS A C 1
ATOM 1909 O O . LYS A 1 242 ? -3.985 -11.846 31.976 1.00 92.88 242 LYS A O 1
ATOM 1914 N N . LEU A 1 243 ? -5.221 -9.978 32.077 1.00 92.62 243 LEU A N 1
ATOM 1915 C CA . LEU A 1 243 ? -4.101 -9.046 31.933 1.00 92.62 243 LEU A CA 1
ATOM 1916 C C . LEU A 1 243 ? -3.124 -9.135 33.119 1.00 92.62 243 LEU A C 1
ATOM 1918 O O . LEU A 1 243 ? -1.915 -9.039 32.922 1.00 92.62 243 LEU A O 1
ATOM 1922 N N . SER A 1 244 ? -3.622 -9.387 34.331 1.00 91.44 244 SER A N 1
ATOM 1923 C CA . SER A 1 244 ? -2.772 -9.605 35.504 1.00 91.44 244 SER A CA 1
ATOM 1924 C C . SER A 1 244 ? -1.907 -10.862 35.377 1.00 91.44 244 SER A C 1
ATOM 1926 O O . SER A 1 244 ? -0.706 -10.795 35.637 1.00 91.44 244 SER A O 1
ATOM 1928 N N . HIS A 1 245 ? -2.463 -11.969 34.873 1.00 91.06 245 HIS A N 1
ATOM 1929 C CA . HIS A 1 245 ? -1.693 -13.191 34.597 1.00 91.06 245 HIS A CA 1
ATOM 1930 C C . HIS A 1 245 ? -0.625 -12.984 33.510 1.00 91.06 245 HIS A C 1
ATOM 1932 O O . HIS A 1 245 ? 0.401 -13.656 33.514 1.00 91.06 245 HIS A O 1
ATOM 1938 N N . GLU A 1 246 ? -0.829 -12.028 32.600 1.00 89.12 246 GLU A N 1
ATOM 1939 C CA . GLU A 1 246 ? 0.166 -11.627 31.596 1.00 89.12 246 GLU A CA 1
ATOM 1940 C C . GLU A 1 246 ? 1.223 -10.632 32.119 1.00 89.12 246 GLU A C 1
ATOM 1942 O O . GLU A 1 246 ? 2.084 -10.189 31.350 1.00 89.12 246 GLU A O 1
ATOM 1947 N N . GLY A 1 247 ? 1.179 -10.285 33.409 1.00 90.00 247 GLY A N 1
ATOM 1948 C CA . GLY A 1 247 ? 2.162 -9.434 34.081 1.00 90.00 247 GLY A CA 1
ATOM 1949 C C . GLY A 1 247 ? 1.833 -7.939 34.083 1.00 90.00 247 GLY A C 1
ATOM 1950 O O . GLY A 1 247 ? 2.705 -7.129 34.400 1.00 90.00 247 GLY A O 1
ATOM 1951 N N . PHE A 1 248 ? 0.607 -7.542 33.732 1.00 89.94 248 PHE A N 1
ATOM 1952 C CA . PHE A 1 248 ? 0.178 -6.144 33.815 1.00 89.94 248 PHE A CA 1
ATOM 1953 C C . PHE A 1 248 ? -0.433 -5.832 35.186 1.00 89.94 248 PHE A C 1
ATOM 1955 O O . PHE A 1 248 ? -1.195 -6.621 35.738 1.00 89.94 248 PHE A O 1
ATOM 1962 N N . GLN A 1 249 ? -0.150 -4.648 35.730 1.00 89.06 249 GLN A N 1
ATOM 1963 C CA . GLN A 1 249 ? -0.867 -4.154 36.907 1.00 89.06 249 GLN A CA 1
ATOM 1964 C C . GLN A 1 249 ? -2.240 -3.664 36.466 1.00 89.06 249 GLN A C 1
ATOM 1966 O O . GLN A 1 249 ? -2.311 -2.782 35.617 1.00 89.06 249 GLN A O 1
ATOM 1971 N N . THR A 1 250 ? -3.316 -4.222 37.016 1.00 93.19 250 THR A N 1
ATOM 1972 C CA . THR A 1 250 ? -4.679 -3.908 36.579 1.00 93.19 250 THR A CA 1
ATOM 1973 C C . THR A 1 250 ? -5.485 -3.220 37.674 1.00 93.19 250 THR A C 1
ATOM 1975 O O . THR A 1 250 ? -5.389 -3.547 38.854 1.00 93.19 250 THR A O 1
ATOM 1978 N N . LYS A 1 251 ? -6.296 -2.239 37.277 1.00 92.25 251 LYS A N 1
ATOM 1979 C CA . LYS A 1 251 ? -7.294 -1.587 38.126 1.00 92.25 251 LYS A CA 1
ATOM 1980 C C . LYS A 1 251 ? -8.587 -1.436 37.338 1.00 92.25 251 LYS A C 1
ATOM 1982 O O . LYS A 1 251 ? -8.578 -0.870 36.249 1.00 92.25 251 LYS A O 1
ATOM 1987 N N . ILE A 1 252 ? -9.691 -1.934 37.884 1.00 89.81 252 ILE A N 1
ATOM 1988 C CA . ILE A 1 252 ? -11.010 -1.781 37.264 1.00 89.81 252 ILE A CA 1
ATOM 1989 C C . ILE A 1 252 ? -11.465 -0.332 37.454 1.00 89.81 252 ILE A C 1
ATOM 1991 O O . ILE A 1 252 ? -11.393 0.215 38.558 1.00 89.81 252 ILE A O 1
ATOM 1995 N N . CYS A 1 253 ? -11.899 0.289 36.367 1.00 83.62 253 CYS A N 1
ATOM 1996 C CA . CYS A 1 253 ? -12.433 1.638 36.333 1.00 83.62 253 CYS A CA 1
ATOM 1997 C C . CYS A 1 253 ? -13.867 1.593 35.798 1.00 83.62 253 CYS A C 1
ATOM 1999 O O . CYS A 1 253 ? -14.072 0.966 34.757 1.00 83.62 253 CYS A O 1
ATOM 2001 N N . PRO A 1 254 ? -14.828 2.233 36.478 1.00 75.62 254 PRO A N 1
ATOM 2002 C CA . PRO A 1 254 ? -16.080 2.637 35.857 1.00 75.62 254 PRO A CA 1
ATOM 2003 C C . PRO A 1 254 ? -15.864 3.857 34.931 1.00 75.62 254 PRO A C 1
ATOM 2005 O O . PRO A 1 254 ? -14.684 4.240 34.701 1.00 75.62 254 PRO A O 1
#

Secondary structure (DSSP, 8-state):
--------------------SSSHHHHHHHHHHTT-HHHHHHHHHH-TTS-GGGS-HHHHHHHHHHHHHTT-HHHHHHHHHHHHHSS--TTHHHHHHHHHHHHHHTT-HHHHHHHHHHHHH-TT-TTHHHHHHHHHHHHHHHT-HHHHHHHHHHHHHH-TT-HHHHHHHHHHHHS-STT-SS---SEEEEEEEESSHHHHHHHHHHHHHTT--EEEEE-SSSEEEEEEEESSHHHHHHHHHHHHHTT---EEE-

Radius of gyration: 28.33 Å; chains: 1; bounding box: 96×45×78 Å